Protein 8DEZ (pdb70)

Structure (mmCIF, N/CA/C/O backbone):
data_8DEZ
#
_entry.id   8DEZ
#
_cell.length_a   51.176
_cell.length_b   51.176
_cell.length_c   128.236
_cell.angle_alpha   90.000
_cell.angle_beta   90.000
_cell.angle_gamma   90.000
#
_symmetry.space_group_name_H-M   'P 41 21 2'
#
loop_
_entity.id
_entity.type
_entity.pdbx_description
1 polymer 'Abp2D Receptor Binding Domain'
2 non-polymer 'CITRATE ANION'
3 non-polymer 'SULFATE ION'
4 water water
#
loop_
_atom_site.group_PDB
_atom_site.id
_atom_site.type_symbol
_atom_site.label_atom_id
_atom_site.label_alt_id
_atom_site.label_comp_id
_atom_site.label_asym_id
_atom_site.label_entity_id
_atom_site.label_seq_id
_atom_site.pdbx_PDB_ins_code
_atom_site.Cartn_x
_atom_site.Cartn_y
_atom_site.Cartn_z
_atom_site.occupancy
_atom_site.B_iso_or_equiv
_atom_site.auth_seq_id
_atom_site.auth_comp_id
_atom_site.auth_asym_id
_atom_site.auth_atom_id
_atom_site.pdbx_PDB_model_num
ATOM 1 N N . TYR A 1 1 ? -13.316 13.723 -13.713 1.00 15.61 1 TYR A N 1
ATOM 2 C CA . TYR A 1 1 ? -12.531 13.941 -12.466 1.00 18.44 1 TYR A CA 1
ATOM 3 C C . TYR A 1 1 ? -13.177 15.064 -11.676 1.00 13.65 1 TYR A C 1
ATOM 4 O O . TYR A 1 1 ? -13.943 15.869 -12.220 1.00 12.22 1 TYR A O 1
ATOM 24 N N . CYS A 1 2 ? -12.899 15.096 -10.378 1.00 14.88 2 CYS A N 1
ATOM 25 C CA . CYS A 1 2 ? -13.567 16.015 -9.471 1.00 15.52 2 CYS A CA 1
ATOM 26 C C . CYS A 1 2 ? -12.561 16.992 -8.900 1.00 13.59 2 CYS A C 1
ATOM 27 O O . CYS A 1 2 ? -11.408 16.631 -8.666 1.00 16.15 2 CYS A O 1
ATOM 34 N N . THR A 1 3 ? -13.001 18.230 -8.708 1.00 11.32 3 THR A N 1
ATOM 35 C CA . THR A 1 3 ? -12.201 19.271 -8.095 1.00 12.02 3 THR A CA 1
ATOM 36 C C . THR A 1 3 ? -12.903 19.764 -6.836 1.00 12.04 3 THR A C 1
ATOM 37 O O . THR A 1 3 ? -14.139 19.747 -6.732 1.00 13.52 3 THR A O 1
ATOM 48 N N . LEU A 1 4 ? -12.092 20.206 -5.881 1.00 12.37 4 LEU A N 1
ATOM 49 C CA . LEU A 1 4 ? -12.557 20.608 -4.564 1.00 10.20 4 LEU A CA 1
ATOM 50 C C . LEU A 1 4 ? -12.431 22.115 -4.422 1.00 11.48 4 LEU A C 1
ATOM 51 O O . LEU A 1 4 ? -11.477 22.728 -4.923 1.00 12.68 4 LEU A O 1
ATOM 67 N N . SER A 1 5 ? -13.367 22.707 -3.688 1.00 12.02 5 SER A N 1
ATOM 68 C CA . SER A 1 5 ? -13.278 24.131 -3.381 1.00 11.83 5 SER A CA 1
ATOM 69 C C . SER A 1 5 ? -12.002 24.464 -2.615 1.00 11.88 5 SER A C 1
ATOM 70 O O . SER A 1 5 ? -11.419 23.628 -1.908 1.00 13.14 5 SER A O 1
ATOM 78 N N . SER A 1 6 ? -11.568 25.707 -2.762 1.00 13.88 6 SER A N 1
ATOM 79 C CA . SER A 1 6 ? -10.405 26.192 -2.036 1.00 15.04 6 SER A CA 1
ATOM 80 C C . SER A 1 6 ? -10.638 26.040 -0.540 1.00 14.76 6 SER A C 1
ATOM 81 O O . SER A 1 6 ? -11.650 26.504 -0.008 1.00 14.52 6 SER A O 1
ATOM 89 N N . GLY A 1 7 ? -9.693 25.393 0.140 1.00 13.67 7 GLY A N 1
ATOM 90 C CA . GLY A 1 7 ? -9.822 25.214 1.571 1.00 14.31 7 GLY A CA 1
ATOM 91 C C . GLY A 1 7 ? -10.823 24.168 1.981 1.00 12.48 7 GLY A C 1
ATOM 92 O O . GLY A 1 7 ? -11.259 24.150 3.134 1.00 12.60 7 GLY A O 1
ATOM 96 N N . PHE A 1 8 ? -11.200 23.285 1.058 1.00 11.16 8 PHE A N 1
ATOM 97 C CA . PHE A 1 8 ? -12.133 22.197 1.328 1.00 11.65 8 PHE A CA 1
ATOM 98 C C . PHE A 1 8 ? -11.763 21.495 2.620 1.00 11.40 8 PHE A C 1
ATOM 99 O O . PHE A 1 8 ? -10.596 21.160 2.853 1.00 11.71 8 PHE A O 1
ATOM 116 N N . THR A 1 9 ? -12.770 21.276 3.460 1.00 10.01 9 THR A N 1
ATOM 117 C CA . THR A 1 9 ? -12.553 20.827 4.831 1.00 10.05 9 THR A CA 1
ATOM 118 C C . THR A 1 9 ? -13.527 19.717 5.153 1.00 9.37 9 THR A C 1
ATOM 119 O O . THR A 1 9 ? -14.741 19.914 5.116 1.00 10.57 9 THR A O 1
ATOM 130 N N . THR A 1 10 ? -12.989 18.562 5.535 1.00 10.20 10 THR A N 1
ATOM 131 C CA . THR A 1 10 ? -13.817 17.461 5.996 1.00 10.84 10 THR A CA 1
ATOM 132 C C . THR A 1 10 ? -14.550 17.841 7.268 1.00 10.31 10 THR A C 1
ATOM 133 O O . THR A 1 10 ? -13.983 18.483 8.146 1.00 10.88 10 THR A O 1
ATOM 144 N N . VAL A 1 11 ? -15.808 17.431 7.353 1.00 10.97 11 VAL A N 1
ATOM 145 C CA . VAL A 1 11 ? -16.559 17.477 8.601 1.00 8.77 11 VAL A CA 1
ATOM 146 C C . VAL A 1 11 ? -16.407 16.119 9.265 1.00 8.75 11 VAL A C 1
ATOM 147 O O . VAL A 1 11 ? -16.619 15.087 8.636 1.00 10.13 11 VAL A O 1
ATOM 160 N N . ASP A 1 12 ? -16.018 16.122 10.528 1.00 9.34 12 ASP A N 1
ATOM 161 C CA . ASP A 1 12 ? -15.859 14.882 11.285 1.00 9.82 12 ASP A CA 1
ATOM 162 C C . ASP A 1 12 ? -16.941 14.788 12.348 1.00 10.82 12 ASP A C 1
ATOM 163 O O . ASP A 1 12 ? -17.173 15.755 13.095 1.00 11.84 12 ASP A O 1
ATOM 172 N N . ILE A 1 13 ? -17.593 13.634 12.404 1.00 10.91 13 ILE A N 1
ATOM 173 C CA . ILE A 1 13 ? -18.646 13.356 13.379 1.00 9.98 13 ILE A CA 1
ATOM 174 C C . ILE A 1 13 ? -18.041 12.547 14.516 1.00 10.55 13 ILE A C 1
ATOM 175 O O . ILE A 1 13 ? -17.456 11.486 14.276 1.00 11.22 13 ILE A O 1
ATOM 191 N N . SER A 1 14 ? -18.192 13.024 15.744 1.00 11.47 14 SER A N 1
ATOM 192 C CA A SER A 1 14 ? -17.745 12.299 16.923 0.29 11.83 14 SER A CA 1
ATOM 193 C CA B SER A 1 14 ? -17.743 12.297 16.923 0.71 11.65 14 SER A CA 1
ATOM 194 C C . SER A 1 14 ? -18.850 11.333 17.336 1.00 12.25 14 SER A C 1
ATOM 195 O O . SER A 1 14 ? -19.900 11.751 17.837 1.00 13.50 14 SER A O 1
ATOM 210 N N . MET A 1 15 ? -18.613 10.054 17.138 1.00 9.99 15 MET A N 1
ATOM 211 C CA . MET A 1 15 ? -19.594 9.027 17.441 1.00 9.90 15 MET A CA 1
ATOM 212 C C . MET A 1 15 ? -19.537 8.732 18.936 1.00 10.99 15 MET A C 1
ATOM 213 O O . MET A 1 15 ? -18.509 8.266 19.439 1.00 13.26 15 MET A O 1
ATOM 227 N N . ALA A 1 16 ? -20.617 9.039 19.651 1.00 12.11 16 ALA A N 1
ATOM 228 C CA . ALA A 1 16 ? -20.633 8.915 21.102 1.00 13.21 16 ALA A CA 1
ATOM 229 C C . ALA A 1 16 ? -22.065 8.697 21.556 1.00 13.45 16 ALA A C 1
ATOM 230 O O . ALA A 1 16 ? -22.979 9.381 21.091 1.00 14.74 16 ALA A O 1
ATOM 237 N N . VAL A 1 17 ? -22.258 7.766 22.489 1.00 14.27 17 VAL A N 1
ATOM 238 C CA . VAL A 1 17 ? -23.574 7.496 23.052 1.00 12.32 17 VAL A CA 1
ATOM 239 C C . VAL A 1 17 ? -23.401 7.134 24.516 1.00 12.68 17 VAL A C 1
ATOM 240 O O . VAL A 1 17 ? -22.362 6.602 24.923 1.00 15.41 17 VAL A O 1
ATOM 253 N N . GLY A 1 18 ? -24.420 7.436 25.302 1.00 14.79 18 GLY A N 1
ATOM 254 C CA . GLY A 1 18 ? -24.450 6.943 26.664 1.00 14.11 18 GLY A CA 1
ATOM 255 C C . GLY A 1 18 ? -24.430 5.427 26.690 1.00 14.32 18 GLY A C 1
ATOM 256 O O . GLY A 1 18 ? -24.767 4.742 25.722 1.00 11.95 18 GLY A O 1
ATOM 260 N N . ARG A 1 19 ? -24.025 4.894 27.834 1.00 13.89 19 ARG A N 1
ATOM 261 C CA . ARG A 1 19 ? -23.832 3.466 27.965 1.00 10.05 19 ARG A CA 1
ATOM 262 C C . ARG A 1 19 ? -25.085 2.703 27.557 1.00 12.27 19 ARG A C 1
ATOM 263 O O . ARG A 1 19 ? -26.183 2.968 28.055 1.00 11.52 19 ARG A O 1
ATOM 284 N N . VAL A 1 20 ? -24.901 1.738 26.670 1.00 10.21 20 VAL A N 1
ATOM 285 C CA . VAL A 1 20 ? -25.998 1.007 26.067 1.00 10.22 20 VAL A CA 1
ATOM 286 C C . VAL A 1 20 ? -26.158 -0.286 26.830 1.00 11.17 20 VAL A C 1
ATOM 287 O O . VAL A 1 20 ? -25.279 -1.151 26.776 1.00 13.83 20 VAL A O 1
ATOM 300 N N . VAL A 1 21 ? -27.286 -0.450 27.503 1.00 11.74 21 VAL A N 1
ATOM 301 C CA . VAL A 1 21 ? -27.610 -1.706 28.168 1.00 10.30 21 VAL A CA 1
ATOM 302 C C . VAL A 1 21 ? -28.258 -2.642 27.158 1.00 10.23 21 VAL A C 1
ATOM 303 O O . VAL A 1 21 ? -29.125 -2.240 26.392 1.00 11.91 21 VAL A O 1
ATOM 316 N N . VAL A 1 22 ? -27.805 -3.890 27.164 1.00 10.44 22 VAL A N 1
ATOM 317 C CA . VAL A 1 22 ? -28.359 -4.948 26.331 1.00 12.16 22 VAL A CA 1
ATOM 318 C C . VAL A 1 22 ? -28.676 -6.129 27.236 1.00 10.06 22 VAL A C 1
ATOM 319 O O . VAL A 1 22 ? -27.856 -6.508 28.082 1.00 10.60 22 VAL A O 1
ATOM 332 N N . ARG A 1 23 ? -29.855 -6.696 27.067 1.00 11.36 23 ARG A N 1
ATOM 333 C CA . ARG A 1 23 ? -30.375 -7.678 28.001 1.00 11.60 23 ARG A CA 1
ATOM 334 C C . ARG A 1 23 ? -30.658 -8.991 27.294 1.00 10.80 23 ARG A C 1
ATOM 335 O O . ARG A 1 23 ? -30.897 -9.009 26.079 1.00 11.15 23 ARG A O 1
ATOM 356 N N . PRO A 1 24 ? -30.670 -10.106 28.031 1.00 11.26 24 PRO A N 1
ATOM 357 C CA . PRO A 1 24 ? -31.062 -11.381 27.405 1.00 13.06 24 PRO A CA 1
ATOM 358 C C . PRO A 1 24 ? -32.426 -11.322 26.763 1.00 11.83 24 PRO A C 1
ATOM 359 O O . PRO A 1 24 ? -32.667 -12.000 25.756 1.00 15.86 24 PRO A O 1
ATOM 370 N N . SER A 1 25 ? -33.334 -10.523 27.310 1.00 13.10 25 SER A N 1
ATOM 371 C CA . SER A 1 25 ? -34.680 -10.404 26.773 1.00 14.56 25 SER A CA 1
ATOM 372 C C . SER A 1 25 ? -34.741 -9.608 25.472 1.00 11.93 25 SER A C 1
ATOM 373 O O . SER A 1 25 ? -35.760 -9.677 24.778 1.00 14.19 25 SER A O 1
ATOM 381 N N . ASP A 1 26 ? -33.703 -8.858 25.123 1.00 11.59 26 ASP A N 1
ATOM 382 C CA . ASP A 1 26 ? -33.695 -8.166 23.840 1.00 10.92 26 ASP A CA 1
ATOM 383 C C . ASP A 1 26 ? -33.530 -9.185 22.721 1.00 11.80 26 ASP A C 1
ATOM 384 O O . ASP A 1 26 ? -32.657 -10.054 22.808 1.00 11.74 26 ASP A O 1
ATOM 393 N N . PRO A 1 27 ? -34.324 -9.103 21.664 1.00 11.78 27 PRO A N 1
ATOM 394 C CA . PRO A 1 27 ? -34.158 -10.050 20.562 1.00 14.05 27 PRO A CA 1
ATOM 395 C C . PRO A 1 27 ? -32.901 -9.757 19.775 1.00 11.24 27 PRO A C 1
ATOM 396 O O . PRO A 1 27 ? -32.440 -8.618 19.689 1.00 10.85 27 PRO A O 1
ATOM 407 N N . VAL A 1 28 ? -32.357 -10.804 19.166 1.00 11.81 28 VAL A N 1
ATOM 408 C CA . VAL A 1 28 ? -31.407 -10.595 18.086 1.00 12.07 28 VAL A CA 1
ATOM 409 C C . VAL A 1 28 ? -32.055 -9.686 17.052 1.00 11.38 28 VAL A C 1
ATOM 410 O O . VAL A 1 28 ? -33.224 -9.863 16.701 1.00 14.52 28 VAL A O 1
ATOM 423 N N . GLY A 1 29 ? -31.309 -8.683 16.610 1.00 11.35 29 GLY A N 1
ATOM 424 C CA . GLY A 1 29 ? -31.811 -7.651 15.732 1.00 10.82 29 GLY A CA 1
ATOM 425 C C . GLY A 1 29 ? -32.264 -6.396 16.438 1.00 10.33 29 GLY A C 1
ATOM 426 O O . GLY A 1 29 ? -32.563 -5.403 15.769 1.00 12.69 29 GLY A O 1
ATOM 430 N N . LYS A 1 30 ? -32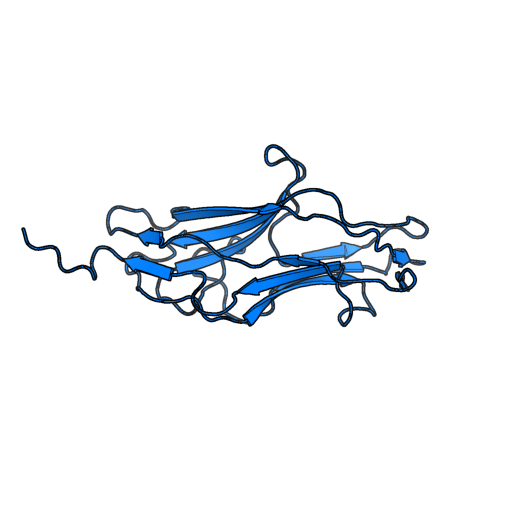.311 -6.409 17.768 1.00 10.76 30 LYS A N 1
ATOM 431 C CA . LYS A 1 30 ? -32.749 -5.233 18.503 1.00 12.55 30 LYS A CA 1
ATOM 432 C C . LYS A 1 30 ? -31.897 -4.028 18.146 1.00 9.43 30 LYS A C 1
ATOM 433 O O . LYS A 1 30 ? -30.664 -4.085 18.206 1.00 10.04 30 LYS A O 1
ATOM 452 N N . ILE A 1 31 ? -32.564 -2.923 17.817 1.00 9.47 31 ILE A N 1
ATOM 453 C CA . ILE A 1 31 ? -31.896 -1.636 17.686 1.00 9.53 31 ILE A CA 1
ATOM 454 C C . ILE A 1 31 ? -31.712 -1.115 19.099 1.00 10.42 31 ILE A C 1
ATOM 455 O O . ILE A 1 31 ? -32.606 -0.477 19.676 1.00 11.81 31 ILE A O 1
ATOM 471 N N . LEU A 1 32 ? -30.561 -1.430 19.668 1.00 9.03 32 LEU A N 1
ATOM 472 C CA . LEU A 1 32 ? -30.306 -1.041 21.046 1.00 8.38 32 LEU A CA 1
ATOM 473 C C . LEU A 1 32 ? -30.227 0.469 21.177 1.00 9.31 32 LEU A C 1
ATOM 474 O O . LEU A 1 32 ? -30.739 1.049 22.146 1.00 9.55 32 LEU A O 1
ATOM 490 N N . ARG A 1 33 ? -29.584 1.113 20.212 1.00 9.52 33 ARG A N 1
ATOM 491 C CA . ARG A 1 33 ? -29.515 2.559 20.149 1.00 10.51 33 ARG A CA 1
ATOM 492 C C . ARG A 1 33 ? -29.387 2.967 18.695 1.00 9.93 33 ARG A C 1
ATOM 493 O O . ARG A 1 33 ? -28.517 2.452 17.977 1.00 10.17 33 ARG A O 1
ATOM 514 N N . LYS A 1 34 ? -30.293 3.836 18.263 1.00 9.11 34 LYS A N 1
ATOM 515 C CA . LYS A 1 34 ? -30.090 4.651 17.070 1.00 9.05 34 LYS A CA 1
ATOM 516 C C . LYS A 1 34 ? -29.726 6.038 17.580 1.00 9.33 34 LYS A C 1
ATOM 517 O O . LYS A 1 34 ? -30.486 6.626 18.365 1.00 11.88 34 LYS A O 1
ATOM 536 N N . ALA A 1 35 ? -28.551 6.514 17.216 1.00 8.98 35 ALA A N 1
ATOM 537 C CA . ALA A 1 35 ? -28.061 7.810 17.659 1.00 9.11 35 ALA A CA 1
ATOM 538 C C . ALA A 1 35 ? -27.846 8.678 16.428 1.00 9.94 35 ALA A C 1
ATOM 539 O O . ALA A 1 35 ? -27.262 8.228 15.449 1.00 10.39 35 ALA A O 1
ATOM 546 N N . THR A 1 36 ? -28.312 9.909 16.493 1.00 10.36 36 THR A N 1
ATOM 547 C CA . THR A 1 36 ? -28.119 10.854 15.409 1.00 12.10 36 THR A CA 1
ATOM 548 C C . THR A 1 36 ? -27.166 11.963 15.833 1.00 11.43 36 THR A C 1
ATOM 549 O O . THR A 1 36 ? -27.116 12.380 16.996 1.00 13.68 36 THR A O 1
ATOM 560 N N . PHE A 1 37 ? -26.405 12.460 14.855 1.00 11.81 37 PHE A N 1
ATOM 561 C CA . PHE A 1 37 ? -25.405 13.491 15.104 1.00 10.18 37 PHE A CA 1
ATOM 562 C C . PHE A 1 37 ? -25.558 14.536 14.013 1.00 12.20 37 PHE A C 1
ATOM 563 O O . PHE A 1 37 ? -25.445 14.187 12.818 1.00 11.25 37 PHE A O 1
ATOM 580 N N . PRO A 1 38 ? -25.794 15.797 14.344 1.00 11.01 38 PRO A N 1
ATOM 581 C CA . PRO A 1 38 ? -25.976 16.802 13.289 1.00 11.56 38 PRO A CA 1
ATOM 582 C C . PRO A 1 38 ? -24.757 16.877 12.389 1.00 13.07 38 PRO A C 1
ATOM 583 O O . P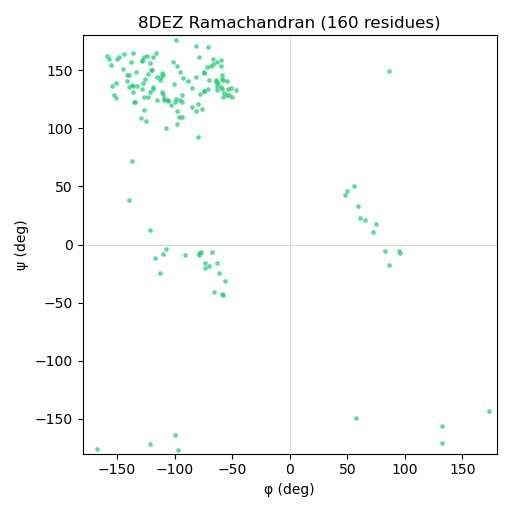RO A 1 38 ? -23.612 16.901 12.856 1.00 13.73 38 PRO A O 1
ATOM 594 N N . ILE A 1 39 ? -25.023 16.897 11.084 1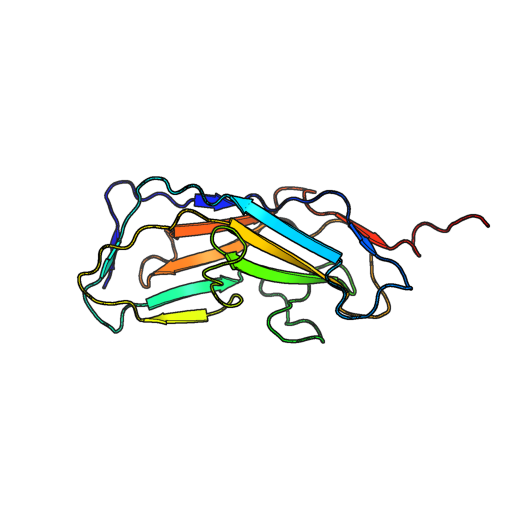.00 12.99 39 ILE A N 1
ATOM 595 C CA . ILE A 1 39 ? -24.037 17.207 10.056 1.00 12.75 39 ILE A CA 1
ATOM 596 C C . ILE A 1 39 ? -24.211 18.682 9.756 1.00 15.35 39 ILE A C 1
ATOM 597 O O . ILE A 1 39 ? -25.228 19.092 9.178 1.00 16.50 39 ILE A O 1
ATOM 613 N N . ASN A 1 40 ? -23.235 19.480 10.155 1.00 15.28 40 ASN A N 1
ATOM 614 C CA . ASN A 1 40 ? -23.272 20.925 9.974 1.00 16.17 40 ASN A CA 1
ATOM 615 C C . ASN A 1 40 ? -22.283 21.268 8.872 1.00 14.22 40 ASN A C 1
ATOM 616 O O . ASN A 1 40 ? -21.073 21.334 9.121 1.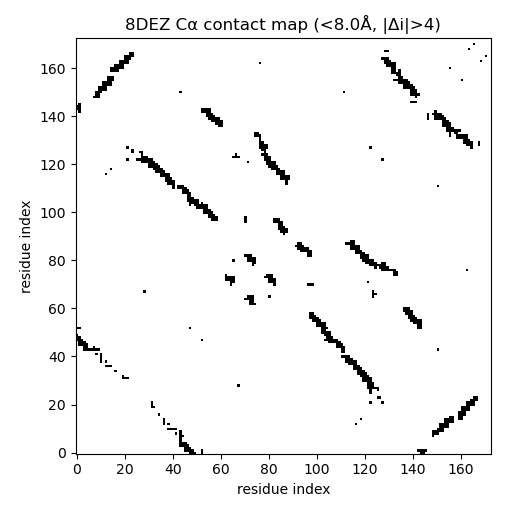00 16.69 40 ASN A O 1
ATOM 627 N N . PRO A 1 41 ? -22.745 21.488 7.649 1.00 15.25 41 PRO A N 1
ATOM 628 C CA . PRO A 1 41 ? -21.815 21.760 6.546 1.00 16.44 41 PRO A CA 1
ATOM 629 C C . PRO A 1 41 ? -21.045 23.043 6.778 1.00 13.58 41 PRO A C 1
ATOM 630 O O . PRO A 1 41 ? -21.502 23.960 7.453 1.00 18.27 41 PRO A O 1
ATOM 641 N N . ASN A 1 42 ? -19.889 23.139 6.122 1.00 14.71 42 ASN A N 1
ATOM 642 C CA . ASN A 1 42 ? -18.995 24.264 6.335 1.00 13.45 42 ASN A CA 1
ATOM 643 C C . ASN A 1 42 ? -18.718 25.035 5.058 1.00 13.17 42 ASN A C 1
ATOM 644 O O . ASN A 1 42 ? -17.811 25.873 5.034 1.00 14.40 42 ASN A O 1
ATOM 655 N N . GLY A 1 43 ? -19.478 24.780 3.990 1.00 13.62 43 GLY A N 1
ATOM 656 C CA . GLY A 1 43 ? -19.296 25.474 2.737 1.00 13.65 43 GLY A CA 1
ATOM 657 C C . GLY A 1 43 ? -18.416 24.776 1.733 1.00 13.02 43 GLY A C 1
ATOM 658 O O . GLY A 1 43 ? -18.300 25.260 0.600 1.00 13.67 43 GLY A O 1
ATOM 662 N N . SER A 1 44 ? -17.794 23.668 2.097 1.00 10.67 44 SER A N 1
ATOM 663 C CA . SER A 1 44 ? -16.967 22.931 1.159 1.00 10.45 44 SER A CA 1
ATOM 664 C C . SER A 1 44 ? -17.820 22.408 0.002 1.00 12.33 44 SER A C 1
ATOM 665 O O . SER A 1 44 ? -18.911 21.869 0.217 1.00 11.59 44 SER A O 1
ATOM 673 N N . THR A 1 45 ? -17.304 22.536 -1.217 1.00 10.52 45 THR A N 1
ATOM 674 C CA . THR A 1 45 ? -18.025 22.033 -2.379 1.00 11.78 45 THR A CA 1
ATOM 675 C C . THR A 1 45 ? -17.073 21.302 -3.306 1.00 11.73 45 THR A C 1
ATOM 676 O O . THR A 1 45 ? -15.854 21.434 -3.227 1.00 10.85 45 THR A O 1
ATOM 687 N N . LEU A 1 46 ? -17.658 20.536 -4.223 1.00 10.37 46 LEU A N 1
ATOM 688 C CA . LEU A 1 46 ? -16.868 19.878 -5.248 1.00 9.43 46 LEU A CA 1
ATOM 689 C C . LEU A 1 46 ? -17.714 19.777 -6.503 1.00 10.26 46 LEU A C 1
ATOM 690 O O . LEU A 1 46 ? -18.941 19.897 -6.465 1.00 9.92 46 LEU A O 1
ATOM 706 N N . ARG A 1 47 ? -17.034 19.558 -7.613 1.00 11.50 47 ARG A N 1
ATOM 707 C CA . ARG A 1 47 ? -17.677 19.510 -8.920 1.00 10.59 47 ARG A CA 1
ATOM 708 C C . ARG A 1 47 ? -16.858 18.579 -9.798 1.00 10.31 47 ARG A C 1
ATOM 709 O O . ARG A 1 47 ? -15.623 18.604 -9.754 1.00 11.72 47 ARG A O 1
ATOM 730 N N . CYS A 1 48 ? -17.545 17.755 -10.572 1.00 10.70 48 CYS A N 1
ATOM 731 C CA . CYS A 1 48 ? -16.911 16.701 -11.356 1.00 9.42 48 CYS A CA 1
ATOM 732 C C . CYS A 1 48 ? -17.267 16.858 -12.822 1.00 11.61 48 CYS A C 1
ATOM 733 O O . CYS A 1 48 ? -18.211 17.562 -13.194 1.00 13.03 48 CYS A O 1
ATOM 740 N N . THR A 1 49 ? -16.476 16.203 -13.671 1.00 11.51 49 THR A N 1
ATOM 741 C CA . THR A 1 49 ? -16.596 16.375 -15.107 1.00 11.10 49 THR A CA 1
ATOM 742 C C . THR A 1 49 ? -17.152 15.162 -15.840 1.00 12.73 49 THR A C 1
ATOM 743 O O . THR A 1 49 ? -17.418 15.274 -17.038 1.00 12.66 49 THR A O 1
ATOM 754 N N . SER A 1 50 ? -17.327 14.017 -15.162 1.00 11.59 50 SER A N 1
ATOM 755 C CA . SER A 1 50 ? -17.740 12.799 -15.857 1.00 10.26 50 SER A CA 1
ATOM 756 C C . SER A 1 50 ? -18.749 12.039 -15.020 1.00 12.20 50 SER A C 1
ATOM 757 O O . SER A 1 50 ? -18.653 12.009 -13.792 1.00 11.32 50 SER A O 1
ATOM 765 N N . TYR A 1 51 ? -19.698 11.383 -15.701 1.00 10.97 51 TYR A N 1
ATOM 766 C CA . TYR A 1 51 ? -20.575 10.437 -15.027 1.00 11.61 51 TYR A CA 1
ATOM 767 C C . TYR A 1 51 ? -19.805 9.251 -14.454 1.00 13.05 51 TYR A C 1
ATOM 768 O O . TYR A 1 51 ? -20.358 8.510 -13.641 1.00 12.16 51 TYR A O 1
ATOM 786 N N . SER A 1 52 ? -18.562 9.035 -14.878 1.00 11.72 52 SER A N 1
ATOM 787 C CA . SER A 1 52 ? -17.742 7.997 -14.276 1.00 10.10 52 SER A CA 1
ATOM 788 C C . SER A 1 52 ? -17.149 8.422 -12.942 1.00 11.01 52 SER A C 1
ATOM 789 O O . SER A 1 52 ? -16.572 7.585 -12.253 1.00 10.79 52 SER A O 1
ATOM 797 N N . ASP A 1 53 ? -17.265 9.694 -12.563 1.00 9.82 53 ASP A N 1
ATOM 798 C CA . ASP A 1 53 ? -16.880 10.118 -11.229 1.00 9.51 53 ASP A CA 1
ATOM 799 C C . ASP A 1 53 ? -17.923 9.657 -10.234 1.00 10.91 53 ASP A C 1
ATOM 800 O O . ASP A 1 53 ? -19.111 9.583 -10.542 1.00 10.76 53 ASP A O 1
ATOM 809 N N . THR A 1 54 ? -17.471 9.352 -9.024 1.00 9.59 54 THR A N 1
ATOM 810 C CA . THR A 1 54 ? -18.306 8.681 -8.049 1.00 9.45 54 THR A CA 1
ATOM 811 C C . THR A 1 54 ? -18.123 9.296 -6.677 1.00 9.03 54 THR A C 1
ATOM 812 O O . THR A 1 54 ? -17.086 9.883 -6.358 1.00 9.75 54 THR A O 1
ATOM 823 N N . ILE A 1 55 ? -19.129 9.101 -5.853 1.00 9.96 55 ILE A N 1
ATOM 824 C CA . ILE A 1 55 ? -19.017 9.330 -4.425 1.00 8.67 55 ILE A CA 1
ATOM 825 C C . ILE A 1 55 ? -19.125 7.977 -3.739 1.00 8.32 55 ILE A C 1
ATOM 826 O O . ILE A 1 55 ? -19.874 7.101 -4.192 1.00 9.02 55 ILE A O 1
ATOM 842 N N . THR A 1 56 ? -18.337 7.793 -2.692 1.00 9.36 56 THR A N 1
ATOM 843 C CA . THR A 1 56 ? -18.301 6.539 -1.952 1.00 7.56 56 THR A CA 1
ATOM 844 C C . THR A 1 56 ? -18.539 6.814 -0.488 1.00 7.63 56 THR A C 1
ATOM 845 O O . THR A 1 56 ? -17.888 7.683 0.100 1.00 9.16 56 THR A O 1
ATOM 856 N N . ALA A 1 57 ? -19.511 6.111 0.071 1.00 8.99 57 ALA A N 1
ATOM 857 C CA . ALA A 1 57 ? -19.721 6.036 1.513 1.00 8.10 57 ALA A CA 1
ATOM 858 C C . ALA A 1 57 ? -19.063 4.742 1.960 1.00 8.41 57 ALA A C 1
ATOM 859 O O . ALA A 1 57 ? -19.583 3.659 1.715 1.00 10.46 57 ALA A O 1
ATOM 866 N N . ALA A 1 58 ? -17.888 4.853 2.571 1.00 8.97 58 ALA A N 1
ATOM 867 C CA . ALA A 1 58 ? -17.054 3.712 2.888 1.00 8.74 58 ALA A CA 1
ATOM 868 C C . ALA A 1 58 ? -16.983 3.507 4.388 1.00 9.14 58 ALA A C 1
ATOM 869 O O . ALA A 1 58 ? -16.949 4.475 5.149 1.00 9.38 58 ALA A O 1
ATOM 876 N N . LEU A 1 59 ? -16.930 2.241 4.774 1.00 9.41 59 LEU A N 1
ATOM 877 C CA . LEU A 1 59 ? -16.589 1.830 6.134 1.00 8.60 59 LEU A CA 1
ATOM 878 C C . LEU A 1 59 ? -15.091 1.570 6.189 1.00 9.92 59 LEU A C 1
ATOM 879 O O . LEU A 1 59 ? -14.496 1.069 5.229 1.00 12.56 59 LEU A O 1
ATOM 895 N N . THR A 1 60 ? -14.470 1.921 7.314 1.00 8.97 60 THR A N 1
ATOM 896 C CA . THR A 1 60 ? -13.023 1.876 7.435 1.00 10.83 60 THR A CA 1
ATOM 897 C C . THR A 1 60 ? -12.494 0.898 8.477 1.00 11.11 60 THR A C 1
ATOM 898 O O . THR A 1 60 ? -11.285 0.634 8.485 1.00 13.97 60 THR A O 1
ATOM 909 N N . GLN A 1 61 ? -13.347 0.340 9.339 1.00 10.31 61 GLN A N 1
ATOM 910 C CA . GLN A 1 61 ? -12.866 -0.547 10.391 1.00 11.94 61 GLN A CA 1
ATOM 911 C C . GLN A 1 61 ? -12.413 -1.902 9.872 1.00 11.56 61 GLN A C 1
ATOM 912 O O . GLN A 1 61 ? -11.649 -2.584 10.557 1.00 13.61 61 GLN A O 1
ATOM 926 N N A ASN A 1 62 ? -12.866 -2.305 8.689 0.44 14.26 62 ASN A N 1
ATOM 927 N N B ASN A 1 62 ? -12.853 -2.303 8.680 0.56 13.88 62 ASN A N 1
ATOM 928 C CA A ASN A 1 62 ? -12.472 -3.588 8.111 0.44 18.11 62 ASN A CA 1
ATOM 929 C CA B ASN A 1 62 ? -12.497 -3.607 8.111 0.56 18.23 62 ASN A CA 1
ATOM 930 C C A ASN A 1 62 ? -12.879 -4.758 9.001 0.44 17.44 62 ASN A C 1
ATOM 931 C C B ASN A 1 62 ? -12.881 -4.754 9.042 0.56 17.48 62 ASN A C 1
ATOM 932 O O A ASN A 1 62 ? -12.227 -5.803 9.004 0.44 18.22 62 ASN A O 1
ATOM 933 O O B ASN A 1 62 ? -12.191 -5.774 9.109 0.56 19.04 62 ASN A O 1
ATOM 954 N N . TYR A 1 63 ? -13.999 -4.594 9.784 1.00 14.59 63 TYR A N 1
ATOM 955 C CA . TYR A 1 63 ? -14.511 -5.709 10.567 1.00 11.65 63 TYR A CA 1
ATOM 956 C C . TYR A 1 63 ? -15.504 -6.492 9.712 1.00 11.39 63 TYR A C 1
ATOM 957 O O . TYR A 1 63 ? -16.170 -5.912 8.851 1.00 13.51 63 TYR A O 1
ATOM 975 N N . PRO A 1 64 ? -15.642 -7.790 9.930 1.00 10.73 64 PRO A N 1
ATOM 976 C CA . PRO A 1 64 ? -16.544 -8.578 9.080 1.00 14.52 64 PRO A CA 1
ATOM 977 C C . PRO A 1 64 ? -17.994 -8.196 9.312 1.00 13.53 64 PRO A C 1
ATOM 978 O O . PRO A 1 64 ? -18.383 -7.737 10.386 1.00 12.31 64 PRO A O 1
ATOM 989 N N . LEU A 1 65 ? -18.808 -8.407 8.286 1.00 11.84 65 LEU A N 1
ATOM 990 C CA . LEU A 1 65 ? -20.243 -8.290 8.425 1.00 11.44 65 LEU A CA 1
ATOM 991 C C . LEU A 1 65 ? -20.719 -9.179 9.568 1.00 10.84 65 LEU A C 1
ATOM 992 O O . LEU A 1 65 ? -20.235 -10.296 9.755 1.00 14.16 65 LEU A O 1
ATOM 1008 N N . SER A 1 66 ? -21.674 -8.669 10.334 1.00 10.21 66 SER A N 1
ATOM 1009 C CA . SER A 1 66 ? -22.246 -9.441 11.417 1.00 9.63 66 SER A CA 1
ATOM 1010 C C . SER A 1 66 ? -23.105 -10.562 10.853 1.00 13.06 66 SER A C 1
ATOM 1011 O O . SER A 1 66 ? -23.410 -10.582 9.666 1.00 13.25 66 SER A O 1
ATOM 1019 N N . PRO A 1 67 ? -23.546 -11.501 11.694 1.00 14.88 67 PRO A N 1
ATOM 1020 C CA . PRO A 1 67 ? -24.424 -12.565 11.197 1.00 17.36 67 PRO A CA 1
ATOM 1021 C C . PRO A 1 67 ? -25.792 -12.081 10.771 1.00 16.22 67 PRO A C 1
ATOM 1022 O O . PRO A 1 67 ? -26.570 -12.889 10.246 1.00 17.24 67 PRO A O 1
ATOM 1033 N N . LEU A 1 68 ? -26.120 -10.810 10.991 1.00 12.92 68 LEU A N 1
ATOM 1034 C CA . LEU A 1 68 ? -27.415 -10.284 10.585 1.00 10.03 68 LEU A CA 1
ATOM 1035 C C . LEU A 1 68 ? -27.408 -9.684 9.189 1.00 13.71 68 LEU A C 1
ATOM 1036 O O . LEU A 1 68 ? -28.479 -9.364 8.673 1.00 13.12 68 LEU A O 1
ATOM 1052 N N . GLY A 1 69 ? -26.245 -9.530 8.577 1.00 12.86 69 GLY A N 1
ATOM 1053 C CA . GLY A 1 69 ? -26.227 -8.923 7.259 1.00 13.10 69 GLY A CA 1
ATOM 1054 C C . GLY A 1 69 ? -26.860 -7.545 7.295 1.00 11.75 69 GLY A C 1
ATOM 1055 O O . GLY A 1 69 ? -26.804 -6.830 8.299 1.00 12.01 69 GLY A O 1
ATOM 1059 N N . ASN A 1 70 ? -27.462 -7.166 6.170 1.00 11.95 70 ASN A N 1
ATOM 1060 C CA . ASN A 1 70 ? -28.129 -5.881 6.022 1.00 10.96 70 ASN A CA 1
ATOM 1061 C C . ASN A 1 70 ? -27.251 -4.743 6.526 1.00 10.60 70 ASN A C 1
ATOM 1062 O O . ASN A 1 70 ? -27.713 -3.824 7.196 1.00 9.68 70 ASN A O 1
ATOM 1073 N N . SER A 1 71 ? -25.965 -4.804 6.199 1.00 9.54 71 SER A N 1
ATOM 1074 C CA . SER A 1 71 ? -25.026 -3.728 6.469 1.00 8.26 71 SER A CA 1
ATOM 1075 C C . SER A 1 71 ? -24.809 -3.502 7.960 1.00 8.86 71 SER A C 1
ATOM 1076 O O . SER A 1 71 ? -24.352 -2.437 8.359 1.00 8.92 71 SER A O 1
ATOM 1084 N N . ILE A 1 72 ? -25.109 -4.498 8.778 1.00 9.10 72 ILE A N 1
ATOM 1085 C CA . ILE A 1 72 ? -24.761 -4.463 10.194 1.00 8.84 72 ILE A CA 1
ATOM 1086 C C . ILE A 1 72 ? -23.420 -5.166 10.341 1.00 8.08 72 ILE A C 1
ATOM 1087 O O . ILE A 1 72 ? -23.325 -6.379 10.169 1.00 9.90 72 ILE A O 1
ATOM 1103 N N . TYR A 1 73 ? -22.388 -4.401 10.646 1.00 8.09 73 TYR A N 1
ATOM 1104 C CA . TYR A 1 73 ? -21.040 -4.941 10.750 1.00 8.44 73 TYR A CA 1
ATOM 1105 C C . TYR A 1 73 ? -20.690 -5.288 12.194 1.00 8.30 73 TYR A C 1
ATOM 1106 O O . TYR A 1 73 ? -21.168 -4.661 13.143 1.00 9.03 73 TYR A O 1
ATOM 1124 N N . SER A 1 74 ? -19.870 -6.310 12.336 1.00 8.59 74 SER A N 1
ATOM 1125 C CA . SER A 1 74 ? -19.425 -6.673 13.666 1.00 9.39 74 SER A CA 1
ATOM 1126 C C . SER A 1 74 ? -18.548 -5.561 14.233 1.00 11.19 74 SER A C 1
ATOM 1127 O O . SER A 1 74 ? -18.030 -4.702 13.521 1.00 10.16 74 SER A O 1
ATOM 1135 N N . THR A 1 75 ? -18.428 -5.574 15.557 1.00 10.57 75 THR A N 1
ATOM 1136 C CA . THR A 1 75 ? -17.541 -4.681 16.286 1.00 10.52 75 THR A CA 1
ATOM 1137 C C . THR A 1 75 ? -16.570 -5.538 17.087 1.00 9.75 75 THR A C 1
ATOM 1138 O O . THR A 1 75 ? -16.558 -6.759 16.990 1.00 10.90 75 THR A O 1
ATOM 1149 N N . ASN A 1 76 ? -15.785 -4.880 17.949 1.00 9.39 76 ASN A N 1
ATOM 1150 C CA . ASN A 1 76 ? -14.937 -5.629 18.859 1.00 10.35 76 ASN A CA 1
ATOM 1151 C C . ASN A 1 76 ? -15.694 -6.215 20.049 1.00 9.82 76 ASN A C 1
ATOM 1152 O O . ASN A 1 76 ? -15.097 -6.962 20.826 1.00 12.29 76 ASN A O 1
ATOM 1163 N N . ILE A 1 77 ? -16.975 -5.905 20.223 1.00 8.85 77 ILE A N 1
ATOM 1164 C CA . ILE A 1 77 ? -17.760 -6.402 21.342 1.00 9.00 77 ILE A CA 1
ATOM 1165 C C . ILE A 1 77 ? -18.587 -7.592 20.856 1.00 10.28 77 ILE A C 1
ATOM 1166 O O . ILE A 1 77 ? -19.382 -7.425 19.912 1.00 10.76 77 ILE A O 1
ATOM 1182 N N . PRO A 1 78 ? -18.463 -8.766 21.448 1.00 10.40 78 PRO A N 1
ATOM 1183 C CA . PRO A 1 78 ? -19.270 -9.913 21.022 1.00 13.09 78 PRO A CA 1
ATOM 1184 C C . PRO A 1 78 ? -20.749 -9.578 20.959 1.00 10.84 78 PRO A C 1
ATOM 1185 O O . PRO A 1 78 ? -21.314 -8.979 21.872 1.00 11.01 78 PRO A O 1
ATOM 1196 N N . GLY A 1 79 ? -21.396 -9.994 19.873 1.00 11.46 79 GLY A N 1
ATOM 1197 C CA . GLY A 1 79 ? -22.838 -9.876 19.782 1.00 13.19 79 GLY A CA 1
ATOM 1198 C C . GLY A 1 79 ? -23.357 -8.480 19.584 1.00 8.71 79 GLY A C 1
ATOM 1199 O O . GLY A 1 79 ? -24.568 -8.250 19.716 1.00 10.11 79 GLY A O 1
ATOM 1203 N N . ILE A 1 80 ? -22.479 -7.520 19.289 1.00 9.71 80 ILE A N 1
ATOM 1204 C CA . ILE A 1 80 ? -22.874 -6.134 19.079 1.00 8.90 80 ILE A CA 1
ATOM 1205 C C . ILE A 1 80 ? -22.401 -5.716 17.697 1.00 9.79 80 ILE A C 1
ATOM 1206 O O . ILE A 1 80 ? -21.213 -5.879 17.362 1.00 10.63 80 ILE A O 1
ATOM 1222 N N . GLY A 1 81 ? -23.322 -5.204 16.913 1.00 8.14 81 GLY A N 1
ATOM 1223 C CA . GLY A 1 81 ? -23.051 -4.731 15.568 1.00 8.53 81 GLY A CA 1
ATOM 1224 C C . GLY A 1 81 ? -23.284 -3.261 15.459 1.00 8.02 81 GLY A C 1
ATOM 1225 O O . GLY A 1 81 ? -23.945 -2.626 16.297 1.00 8.31 81 GLY A O 1
ATOM 1229 N N . ILE A 1 82 ? -22.768 -2.687 14.379 1.00 6.99 82 ILE A N 1
ATOM 1230 C CA . ILE A 1 82 ? -22.870 -1.260 14.128 1.00 7.63 82 ILE A CA 1
ATOM 1231 C C . ILE A 1 82 ? -23.207 -1.046 12.659 1.00 7.44 82 ILE A C 1
ATOM 1232 O O . ILE A 1 82 ? -22.688 -1.736 11.770 1.00 7.63 82 ILE A O 1
ATOM 1248 N N . ARG A 1 83 ? -24.115 -0.119 12.421 1.00 6.93 83 ARG A N 1
ATOM 1249 C CA . ARG A 1 83 ? -24.589 0.193 11.085 1.00 8.28 83 ARG A CA 1
ATOM 1250 C C . ARG A 1 83 ? -24.644 1.700 10.952 1.00 8.32 83 ARG A C 1
ATOM 1251 O O . ARG A 1 83 ? -25.095 2.398 11.867 1.00 7.83 83 ARG A O 1
ATOM 1272 N N . LEU A 1 84 ? -24.165 2.208 9.808 1.00 7.49 84 LEU A N 1
ATOM 1273 C CA . LEU A 1 84 ? -23.976 3.641 9.629 1.00 9.14 84 LEU A CA 1
ATOM 1274 C C . LEU A 1 84 ? -24.690 4.117 8.384 1.00 7.47 84 LEU A C 1
ATOM 1275 O O . LEU A 1 84 ? -24.703 3.420 7.371 1.00 8.37 84 LEU A O 1
ATOM 1291 N N . TYR A 1 85 ? -25.267 5.311 8.474 1.00 7.66 85 TYR A N 1
ATOM 1292 C CA . TYR A 1 85 ? -25.934 5.941 7.341 1.00 9.20 85 TYR A CA 1
ATOM 1293 C C . TYR A 1 85 ? -26.212 7.392 7.677 1.00 8.34 85 TYR A C 1
ATOM 1294 O O . TYR A 1 85 ? -25.802 7.894 8.731 1.00 9.36 85 TYR A O 1
ATOM 1312 N N . ARG A 1 86 ? -26.892 8.085 6.765 1.00 9.10 86 ARG A N 1
ATOM 1313 C CA . ARG A 1 86 ? -27.268 9.475 6.967 1.00 8.63 86 ARG A CA 1
ATOM 1314 C C . ARG A 1 86 ? -28.756 9.664 6.706 1.00 8.92 86 ARG A C 1
ATOM 1315 O O . ARG A 1 86 ? -29.391 8.879 5.987 1.00 10.79 86 ARG A O 1
ATOM 1336 N N . GLU A 1 87 ? -29.291 10.738 7.296 1.00 9.81 87 GLU A N 1
ATOM 1337 C CA . GLU A 1 87 ? -30.657 11.169 7.127 1.00 10.39 87 GLU A CA 1
ATOM 1338 C C . GLU A 1 87 ? -30.696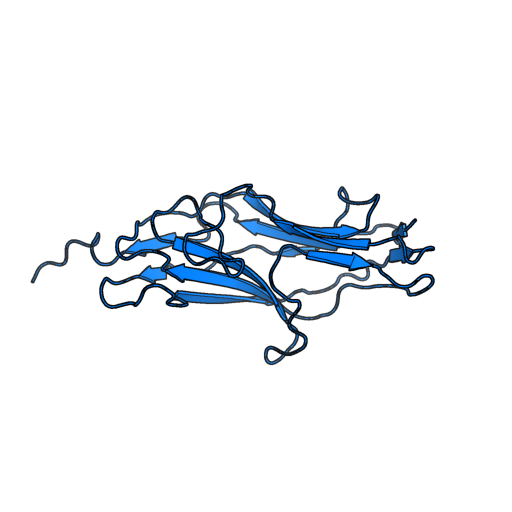 12.690 7.130 1.00 13.90 87 GLU A C 1
ATOM 1339 O O . GLU A 1 87 ? -29.749 13.348 7.571 1.00 15.46 87 GLU A O 1
ATOM 1351 N N . ALA A 1 88 ? -31.798 13.238 6.662 1.00 15.34 88 ALA A N 1
ATOM 1352 C CA . ALA A 1 88 ? -32.119 14.642 6.864 1.00 17.55 88 ALA A CA 1
ATOM 1353 C C . ALA A 1 88 ? -33.108 14.739 8.032 1.00 20.94 88 ALA A C 1
ATOM 1354 O O . ALA A 1 88 ? -33.266 13.788 8.814 1.00 18.65 88 ALA A O 1
ATOM 1361 N N . GLU A 1 89 ? -33.778 15.878 8.165 1.00 20.02 89 GLU A N 1
ATOM 1362 C CA . GLU A 1 89 ? -34.729 16.038 9.257 1.00 22.31 89 GLU A CA 1
ATOM 1363 C C . GLU A 1 89 ? -35.816 14.973 9.172 1.00 18.82 89 GLU A C 1
ATOM 1364 O O . GLU A 1 89 ? -36.211 14.547 8.091 1.00 19.49 89 GLU A O 1
ATOM 1376 N N . ASN A 1 90 ? -36.295 14.527 10.342 1.00 22.10 90 ASN A N 1
ATOM 1377 C CA . ASN A 1 90 ? -37.450 13.630 10.413 1.00 19.31 90 ASN A CA 1
ATOM 1378 C C . ASN A 1 90 ? -37.197 12.330 9.656 1.00 17.24 90 ASN A C 1
ATOM 1379 O O . ASN A 1 90 ? -38.118 11.754 9.066 1.00 18.27 90 ASN A O 1
ATOM 1390 N N . ALA A 1 91 ? -35.949 11.873 9.660 1.00 14.80 91 ALA A N 1
ATOM 1391 C CA . ALA A 1 91 ? -35.566 10.612 9.035 1.00 13.12 91 ALA A CA 1
ATOM 1392 C C . ALA A 1 91 ? -35.842 10.577 7.535 1.00 17.55 91 ALA A C 1
ATOM 1393 O O . ALA A 1 91 ? -35.945 9.492 6.951 1.00 18.41 91 ALA A O 1
ATOM 1400 N N . THR A 1 92 ? -35.935 11.739 6.890 1.00 12.21 92 THR A N 1
ATOM 1401 C CA . THR A 1 92 ? -36.112 11.806 5.457 1.00 13.96 92 THR A CA 1
ATOM 1402 C C . THR A 1 92 ? -34.761 11.634 4.761 1.00 13.28 92 THR A C 1
ATOM 1403 O O . THR A 1 92 ? -33.700 11.625 5.391 1.00 12.68 92 THR A O 1
ATOM 1414 N N . ASN A 1 93 ? -34.812 11.487 3.438 1.00 16.16 93 ASN A N 1
ATOM 1415 C CA . ASN A 1 93 ? -33.600 11.403 2.618 1.00 15.45 93 ASN A CA 1
ATOM 1416 C C . ASN A 1 93 ? -32.600 10.385 3.171 1.00 12.16 93 ASN A C 1
ATOM 1417 O O . ASN A 1 93 ? -31.407 10.638 3.265 1.00 12.39 93 ASN A O 1
ATOM 1428 N N . PHE A 1 94 ? -33.108 9.213 3.534 1.00 12.18 94 PHE A N 1
ATOM 1429 C CA . PHE A 1 94 ? -32.251 8.107 3.945 1.00 11.19 94 PHE A CA 1
ATOM 1430 C C . PHE A 1 94 ? -31.194 7.854 2.875 1.00 10.21 94 PHE A C 1
ATOM 1431 O O . PHE A 1 94 ? -31.503 7.715 1.699 1.00 10.59 94 PHE A O 1
ATOM 1448 N N . SER A 1 95 ? -29.934 7.802 3.289 1.00 9.14 95 SER A N 1
ATOM 1449 C CA . SER A 1 95 ? -28.845 7.632 2.321 1.00 8.80 95 SER A CA 1
ATOM 1450 C C . SER A 1 95 ? -28.768 6.216 1.773 1.00 8.06 95 SER A C 1
ATOM 1451 O O . SER A 1 95 ? -28.201 6.016 0.692 1.00 8.54 95 SER A O 1
ATOM 1459 N N . GLY A 1 96 ? -29.344 5.241 2.457 1.00 9.78 96 GLY A N 1
ATOM 1460 C CA . GLY A 1 96 ? -28.892 3.883 2.277 1.00 10.28 96 GLY A CA 1
ATOM 1461 C C . GLY A 1 96 ? -27.722 3.599 3.189 1.00 9.12 96 GLY A C 1
ATOM 1462 O O . GLY A 1 96 ? -26.937 4.473 3.538 1.00 9.54 96 GLY A O 1
ATOM 1466 N N . TYR A 1 97 ? -27.617 2.342 3.594 1.00 8.43 97 TYR A N 1
ATOM 1467 C CA . TYR A 1 97 ? -26.572 1.980 4.537 1.00 8.40 97 TYR A CA 1
ATOM 1468 C C . TYR A 1 97 ? -25.201 2.039 3.878 1.00 7.80 97 TYR A C 1
ATOM 1469 O O . TYR A 1 97 ? -25.038 1.658 2.709 1.00 9.08 97 TYR A O 1
ATOM 1487 N N . TYR A 1 98 ? -24.214 2.500 4.616 1.00 8.31 98 TYR A N 1
ATOM 1488 C CA . TYR A 1 98 ? -22.842 2.324 4.187 1.00 7.90 98 TYR A CA 1
ATOM 1489 C C . TYR A 1 98 ? -22.539 0.834 4.159 1.00 9.38 98 TYR A C 1
ATOM 1490 O O . TYR A 1 98 ? -22.960 0.106 5.064 1.00 10.39 98 TYR A O 1
ATOM 1508 N N . PRO A 1 99 ? -21.774 0.335 3.182 1.00 9.06 99 PRO A N 1
ATOM 1509 C CA . PRO A 1 99 ? -21.050 1.075 2.142 1.00 9.14 99 PRO A CA 1
ATOM 1510 C C . PRO A 1 99 ? -21.794 1.146 0.815 1.00 8.63 99 PRO A C 1
ATOM 1511 O O . PRO A 1 99 ? -22.597 0.266 0.509 1.00 9.22 99 PRO A O 1
ATOM 1522 N N . TYR A 1 100 ? -21.519 2.191 0.038 1.00 9.26 100 TYR A N 1
ATOM 1523 C CA . TYR A 1 100 ? -22.015 2.225 -1.333 1.00 8.65 100 TYR A CA 1
ATOM 1524 C C . TYR A 1 100 ? -21.185 3.183 -2.159 1.00 8.97 100 TYR A C 1
ATOM 1525 O O . TYR A 1 100 ? -20.456 4.022 -1.629 1.00 9.67 100 TYR A O 1
ATOM 1543 N N . THR A 1 101 ? -21.297 3.022 -3.471 1.00 9.54 101 THR A N 1
ATOM 1544 C CA . THR A 1 101 ? -20.663 3.923 -4.423 1.00 9.40 101 THR A CA 1
ATOM 1545 C C . THR A 1 101 ? -21.675 4.230 -5.510 1.00 9.72 101 THR A C 1
ATOM 1546 O O . THR A 1 101 ? -22.288 3.316 -6.061 1.00 9.98 101 THR A O 1
ATOM 1557 N N . ARG A 1 102 ? -21.830 5.521 -5.819 1.00 8.85 102 ARG A N 1
ATOM 1558 C CA . ARG A 1 102 ? -22.745 5.967 -6.853 1.00 10.29 102 ARG A CA 1
ATOM 1559 C C . ARG A 1 102 ? -22.059 6.986 -7.741 1.00 9.35 102 ARG A C 1
ATOM 1560 O O . ARG A 1 102 ? -21.199 7.750 -7.293 1.00 9.78 102 ARG A O 1
ATOM 1581 N N . SER A 1 103 ? -22.461 6.999 -9.011 1.00 8.83 103 SER A N 1
ATOM 1582 C CA . SER A 1 103 ? -21.953 8.018 -9.913 1.00 10.52 103 SER A CA 1
ATOM 1583 C C . SER A 1 103 ? -22.599 9.365 -9.635 1.00 11.99 103 SER A C 1
ATOM 1584 O O . SER A 1 103 ? -23.763 9.460 -9.225 1.00 12.84 103 SER A O 1
ATOM 1592 N N . LEU A 1 104 ? -21.829 10.410 -9.870 1.00 9.68 104 LEU A N 1
ATOM 1593 C CA . LEU A 1 104 ? -22.272 11.787 -9.758 1.00 12.42 104 LEU A CA 1
ATOM 1594 C C . LEU A 1 104 ? -22.627 12.323 -11.142 1.00 12.71 104 LEU A C 1
ATOM 1595 O O . LEU A 1 104 ? -22.480 11.643 -12.163 1.00 17.69 104 LEU A O 1
ATOM 1611 N N . THR A 1 105 ? -23.125 13.551 -11.181 1.00 12.68 105 THR A N 1
ATOM 1612 C CA . THR A 1 105 ? -23.555 14.181 -12.416 1.00 9.94 105 THR A CA 1
ATOM 1613 C C . THR A 1 105 ? -22.565 15.276 -12.767 1.00 11.17 105 THR A C 1
ATOM 1614 O O . THR A 1 105 ? -22.291 16.140 -11.933 1.00 14.64 105 THR A O 1
ATOM 1625 N N . PRO A 1 106 ? -22.004 15.275 -13.967 1.00 14.24 106 PRO A N 1
ATOM 1626 C CA . PRO A 1 106 ? -21.050 16.321 -14.341 1.00 15.80 106 PRO A CA 1
ATOM 1627 C C . PRO A 1 106 ? -21.657 17.709 -14.250 1.00 13.88 106 PRO A C 1
ATOM 1628 O O . PRO A 1 106 ? -22.809 17.935 -14.626 1.00 16.81 106 PRO A O 1
ATOM 1639 N N . GLY A 1 107 ? -20.848 18.659 -13.800 1.00 13.36 107 GLY A N 1
ATOM 1640 C CA . GLY A 1 107 ? -21.246 20.047 -13.767 1.00 18.60 107 GLY A CA 1
ATOM 1641 C C . GLY A 1 107 ? -21.999 20.460 -12.525 1.00 15.38 107 GLY A C 1
ATOM 1642 O O . GLY A 1 107 ? -22.093 21.657 -12.241 1.00 19.66 107 GLY A O 1
ATOM 1646 N N . THR A 1 108 ? -22.538 19.510 -11.775 1.00 12.24 108 THR A N 1
ATOM 1647 C CA . THR A 1 108 ? -23.278 19.828 -10.569 1.00 13.99 108 THR A CA 1
ATOM 1648 C C . THR A 1 108 ? -22.291 20.153 -9.464 1.00 12.46 108 THR A C 1
ATOM 1649 O O . THR A 1 108 ? -21.351 19.390 -9.223 1.00 12.15 108 THR A O 1
ATOM 1660 N N . THR A 1 109 ? -22.502 21.291 -8.804 1.00 13.12 109 THR A N 1
ATOM 1661 C CA . THR A 1 109 ? -21.720 21.629 -7.620 1.00 10.72 109 THR A CA 1
ATOM 1662 C C . THR A 1 109 ? -22.359 20.972 -6.405 1.00 14.76 109 THR A C 1
ATOM 1663 O O . THR A 1 109 ? -23.509 21.268 -6.059 1.00 15.56 109 THR A O 1
ATOM 1674 N N . TYR A 1 110 ? -21.619 20.089 -5.764 1.00 10.32 110 TYR A N 1
ATOM 1675 C CA . TYR A 1 110 ? -22.130 19.355 -4.624 1.00 10.06 110 TYR A CA 1
ATOM 1676 C C . TYR A 1 110 ? -21.637 19.964 -3.324 1.00 12.11 110 TYR A C 1
ATOM 1677 O O . TYR A 1 110 ? -20.470 20.345 -3.196 1.00 11.80 110 TYR A O 1
ATOM 1695 N N . ASN A 1 111 ? -22.543 20.040 -2.372 1.00 13.07 111 ASN A N 1
ATOM 1696 C CA . ASN A 1 111 ? -22.209 20.403 -1.006 1.00 12.88 111 ASN A CA 1
ATOM 1697 C C . ASN A 1 111 ? -22.766 19.324 -0.104 1.00 15.84 111 ASN A C 1
ATOM 1698 O O . ASN A 1 111 ? -23.636 18.535 -0.489 1.00 15.59 111 ASN A O 1
ATOM 1709 N N . LEU A 1 112 ? -22.239 19.280 1.111 1.00 13.89 112 LEU A N 1
ATOM 1710 C CA . LEU A 1 112 ? -22.787 18.395 2.115 1.00 17.36 112 LEU A CA 1
ATOM 1711 C C . LEU A 1 112 ? -24.101 18.984 2.597 1.00 14.10 112 LEU A C 1
ATOM 1712 O O . LEU A 1 112 ? -24.190 20.180 2.869 1.00 17.85 112 LEU A O 1
ATOM 1728 N N . ALA A 1 113 ? -25.137 18.152 2.653 1.00 17.89 113 ALA A N 1
ATOM 1729 C CA . ALA A 1 113 ? -26.446 18.618 3.057 1.00 20.98 113 ALA A CA 1
ATOM 1730 C C . ALA A 1 113 ? -26.533 18.688 4.577 1.00 16.01 113 ALA A C 1
ATOM 1731 O O . ALA A 1 113 ? -25.956 17.852 5.284 1.00 18.97 113 ALA A O 1
ATOM 1738 N N . GLN A 1 114 ? -27.245 19.693 5.081 1.00 18.56 114 GLN A N 1
ATOM 1739 C CA . GLN A 1 114 ? -27.578 19.718 6.495 1.00 21.37 114 GLN A CA 1
ATOM 1740 C C . GLN A 1 114 ? -28.396 18.473 6.818 1.00 20.80 114 GLN A C 1
ATOM 1741 O O . GLN A 1 114 ? -29.308 18.097 6.084 1.00 21.93 114 GLN A O 1
ATOM 1755 N N . GLY A 1 115 ? -28.061 17.819 7.918 1.00 16.15 115 GLY A N 1
ATOM 1756 C CA . GLY A 1 115 ? -28.776 16.612 8.270 1.00 15.96 115 GLY A CA 1
ATOM 1757 C C . GLY A 1 115 ? -28.162 15.910 9.456 1.00 11.67 115 GLY A C 1
ATOM 1758 O O . GLY A 1 115 ? -27.690 16.563 10.387 1.00 14.27 115 GLY A O 1
ATOM 1762 N N . TYR A 1 116 ? -28.179 14.592 9.430 1.00 11.50 116 TYR A N 1
ATOM 1763 C CA . TYR A 1 116 ? -27.742 13.804 10.566 1.00 11.45 116 TYR A CA 1
ATOM 1764 C C . TYR A 1 116 ? -26.952 12.602 10.097 1.00 13.49 116 TYR A C 1
ATOM 1765 O O . TYR A 1 116 ? -27.341 11.908 9.157 1.00 11.17 116 TYR A O 1
ATOM 1783 N N . PHE A 1 117 ? -25.838 12.346 10.770 1.00 9.89 117 PHE A N 1
ATOM 1784 C CA . PHE A 1 117 ? -25.158 11.081 10.648 1.00 9.66 117 PHE A CA 1
ATOM 1785 C C . PHE A 1 117 ? -25.762 10.137 11.677 1.00 9.81 117 PHE A C 1
ATOM 1786 O O . PHE A 1 117 ? -26.070 10.548 12.797 1.00 10.38 117 PHE A O 1
ATOM 1803 N N . VAL A 1 118 ? -25.939 8.875 11.299 1.00 7.96 118 VAL A N 1
ATOM 1804 C CA . VAL A 1 118 ? -26.663 7.926 12.143 1.00 7.54 118 VAL A CA 1
ATOM 1805 C C . VAL A 1 118 ? -25.766 6.755 12.479 1.00 7.49 118 VAL A C 1
ATOM 1806 O O . VAL A 1 118 ? -25.162 6.132 11.601 1.00 8.63 118 VAL A O 1
ATOM 1819 N N . VAL A 1 119 ? -25.729 6.421 13.765 1.00 7.73 119 VAL A N 1
ATOM 1820 C CA . VAL A 1 119 ? -25.107 5.209 14.268 1.00 8.71 119 VAL A CA 1
ATOM 1821 C C . VAL A 1 119 ? -26.194 4.336 14.864 1.00 7.86 119 VAL A C 1
ATOM 1822 O O . VAL A 1 119 ? -26.925 4.782 15.760 1.00 10.04 119 VAL A O 1
ATOM 1835 N N . GLU A 1 120 ? -26.298 3.104 14.383 1.00 8.16 120 GLU A N 1
ATOM 1836 C CA . GLU A 1 120 ? -27.161 2.107 15.007 1.00 7.89 120 GLU A CA 1
ATOM 1837 C C . GLU A 1 120 ? -26.287 1.062 15.665 1.00 9.28 120 GLU A C 1
ATOM 1838 O O . GLU A 1 120 ? -25.364 0.527 15.035 1.00 9.15 120 GLU A O 1
ATOM 1850 N N . ILE A 1 121 ? -26.572 0.780 16.932 1.00 9.04 121 ILE A N 1
ATOM 1851 C CA . ILE A 1 121 ? -25.943 -0.285 17.700 1.00 9.28 121 ILE A CA 1
ATOM 1852 C C . ILE A 1 121 ? -26.972 -1.401 17.814 1.00 8.94 121 ILE A C 1
ATOM 1853 O O . ILE A 1 121 ? -28.086 -1.167 18.302 1.00 9.25 121 ILE A O 1
ATOM 1869 N N . VAL A 1 122 ? -26.609 -2.605 17.381 1.00 9.08 122 VAL A N 1
ATOM 1870 C CA . VAL A 1 122 ? -27.560 -3.691 17.168 1.00 8.36 122 VAL A CA 1
ATOM 1871 C C . VAL A 1 122 ? -27.108 -4.938 17.907 1.00 8.90 122 VAL A C 1
ATOM 1872 O O . VAL A 1 122 ? -25.926 -5.274 17.901 1.00 10.45 122 VAL A O 1
ATOM 1885 N N . LYS A 1 123 ? -28.052 -5.640 18.530 1.00 9.44 123 LYS A N 1
ATOM 1886 C CA . LYS A 1 123 ? -27.773 -6.951 19.096 1.00 9.34 123 LYS A CA 1
ATOM 1887 C C . LYS A 1 123 ? -27.710 -7.970 17.962 1.00 10.51 123 LYS A C 1
ATOM 1888 O O . LYS A 1 123 ? -28.714 -8.201 17.277 1.00 11.21 123 LYS A O 1
ATOM 1907 N N . THR A 1 124 ? -26.548 -8.588 17.764 1.00 8.96 124 THR A N 1
ATOM 1908 C CA . THR A 1 124 ? -26.351 -9.486 16.631 1.00 9.87 124 THR A CA 1
ATOM 1909 C C . THR A 1 124 ? -26.286 -10.949 17.014 1.00 10.49 124 THR A C 1
ATOM 1910 O O . THR A 1 124 ? -26.194 -11.798 16.117 1.00 11.66 124 THR A O 1
ATOM 1921 N N . ALA A 1 125 ? -26.324 -11.272 18.301 1.00 10.08 125 ALA A N 1
ATOM 1922 C CA . ALA A 1 125 ? -26.280 -12.663 18.722 1.00 12.41 125 ALA A CA 1
ATOM 1923 C C . ALA A 1 125 ? -26.894 -12.738 20.105 1.00 13.12 125 ALA A C 1
ATOM 1924 O O . ALA A 1 125 ? -26.961 -11.731 20.814 1.00 13.27 125 ALA A O 1
ATOM 1931 N N . ASP A 1 126 ? -27.331 -13.945 20.483 1.00 14.20 126 ASP A N 1
ATOM 1932 C CA . ASP A 1 126 ? -27.941 -14.142 21.789 1.00 14.97 126 ASP A CA 1
ATOM 1933 C C . ASP A 1 126 ? -26.980 -13.735 22.894 1.00 16.64 126 ASP A C 1
ATOM 1934 O O . ASP A 1 126 ? -27.371 -13.066 23.858 1.00 17.38 126 ASP A O 1
ATOM 1943 N N . GLN A 1 127 ? -25.718 -14.121 22.768 1.00 14.66 127 GLN A N 1
ATOM 1944 C CA . GLN A 1 127 ? -24.715 -13.813 23.776 1.00 18.59 127 GLN A CA 1
ATOM 1945 C C . GLN A 1 127 ? -24.013 -12.519 23.382 1.00 13.69 127 GLN A C 1
ATOM 1946 O O . GLN A 1 127 ? -23.457 -12.419 22.287 1.00 13.50 127 GLN A O 1
ATOM 1960 N N . THR A 1 128 ? -24.056 -11.532 24.269 1.00 12.08 128 THR A N 1
ATOM 1961 C CA . THR A 1 128 ? -23.486 -10.220 24.027 1.00 10.93 128 THR A CA 1
ATOM 1962 C C . THR A 1 128 ? -22.426 -9.906 25.079 1.00 10.87 128 THR A C 1
ATOM 1963 O O . THR A 1 128 ? -22.492 -10.366 26.223 1.00 13.38 128 THR A O 1
ATOM 1974 N N . GLY A 1 129 ? -21.446 -9.106 24.676 1.00 11.69 129 GLY A N 1
ATOM 1975 C CA . GLY A 1 129 ? -20.373 -8.706 25.555 1.00 15.59 129 GLY A CA 1
ATOM 1976 C C . GLY A 1 129 ? -20.620 -7.338 26.166 1.00 10.97 129 GLY A C 1
ATOM 1977 O O . GLY A 1 129 ? -21.656 -6.699 25.958 1.00 11.79 129 GLY A O 1
ATOM 1981 N N . SER A 1 130 ? -19.631 -6.885 26.927 1.00 11.09 130 SER A N 1
ATOM 1982 C CA . SER A 1 130 ? -19.618 -5.557 27.509 1.00 10.46 130 SER A CA 1
ATOM 1983 C C . SER A 1 130 ? -18.295 -4.891 27.158 1.00 10.63 130 SER A C 1
ATOM 1984 O O . SER A 1 130 ? -17.297 -5.563 26.888 1.00 11.94 130 SER A O 1
ATOM 1992 N N . GLY A 1 131 ? -18.284 -3.573 27.219 1.00 10.76 131 GLY A N 1
ATOM 1993 C CA . GLY A 1 131 ? -17.042 -2.845 27.125 1.00 12.15 131 GLY A CA 1
ATOM 1994 C C . GLY A 1 131 ? -17.140 -1.699 26.138 1.00 10.96 131 GLY A C 1
ATOM 1995 O O . GLY A 1 131 ? -18.227 -1.189 25.835 1.00 13.75 131 GLY A O 1
ATOM 1999 N N . THR A 1 132 ? -15.981 -1.312 25.637 1.00 11.20 132 THR A N 1
ATOM 2000 C CA . THR A 1 132 ? -15.776 -0.053 24.932 1.00 11.05 132 THR A CA 1
ATOM 2001 C C . THR A 1 132 ? -15.547 -0.350 23.459 1.00 13.10 132 THR A C 1
ATOM 2002 O O . THR A 1 132 ? -14.653 -1.127 23.111 1.00 10.38 132 THR A O 1
ATOM 2013 N N . LEU A 1 133 ? -16.354 0.256 22.599 1.00 11.42 133 LEU A N 1
ATOM 2014 C CA . LEU A 1 133 ? -16.137 0.080 21.168 1.00 11.75 133 LEU A CA 1
ATOM 2015 C C . LEU A 1 133 ? -14.770 0.629 20.794 1.00 10.77 133 LEU A C 1
ATOM 2016 O O . LEU A 1 133 ? -14.352 1.683 21.275 1.00 10.24 133 LEU A O 1
ATOM 2032 N N . VAL A 1 134 ? -14.065 -0.087 19.922 1.00 11.46 134 VAL A N 1
ATOM 2033 C CA . VAL A 1 134 ? -12.684 0.293 19.614 1.00 10.85 134 VAL A CA 1
ATOM 2034 C C . VAL A 1 134 ? -12.666 1.672 18.974 1.00 10.17 134 VAL A C 1
ATOM 2035 O O . VAL A 1 134 ? -13.487 1.957 18.077 1.00 10.35 134 VAL A O 1
ATOM 2048 N N . PRO A 1 135 ? -11.797 2.579 19.408 1.00 10.87 135 PRO A N 1
ATOM 2049 C CA . PRO A 1 135 ? -11.801 3.926 18.842 1.00 12.05 135 PRO A CA 1
ATOM 2050 C C . PRO A 1 135 ? -11.106 3.980 17.495 1.00 12.92 135 PRO A C 1
ATOM 2051 O O . PRO A 1 135 ? -10.318 3.106 17.130 1.00 14.11 135 PRO A O 1
ATOM 2062 N N . GLY A 1 136 ? -11.410 5.048 16.769 1.00 11.32 136 GLY A N 1
ATOM 2063 C CA . GLY A 1 136 ? -10.765 5.317 15.510 1.00 12.42 136 GLY A CA 1
ATOM 2064 C C . GLY A 1 136 ? -11.771 5.664 14.443 1.00 10.67 136 GLY A C 1
ATOM 2065 O O . GLY A 1 136 ? -12.960 5.868 14.704 1.00 10.23 136 GLY A O 1
ATOM 2069 N N . LEU A 1 137 ? -11.276 5.732 13.220 1.00 10.15 137 LEU A N 1
ATOM 2070 C CA . LEU A 1 137 ? -12.121 6.121 12.101 1.00 11.47 137 LEU A CA 1
ATOM 2071 C C . LEU A 1 137 ? -13.050 4.979 11.722 1.00 7.95 137 LEU A C 1
ATOM 2072 O O . LEU A 1 137 ? -12.617 3.829 11.587 1.00 11.37 137 LEU A O 1
ATOM 2088 N N . TYR A 1 138 ? -14.342 5.290 11.551 1.00 8.01 138 TYR A N 1
ATOM 2089 C CA . TYR A 1 138 ? -15.325 4.296 11.162 1.00 8.64 138 TYR A CA 1
ATOM 2090 C C . TYR A 1 138 ? -15.905 4.504 9.770 1.00 6.58 138 TYR A C 1
ATOM 2091 O O . TYR A 1 138 ? -16.396 3.535 9.180 1.00 8.99 138 TYR A O 1
ATOM 2109 N N . SER A 1 139 ? -15.902 5.731 9.244 1.00 8.72 139 SER A N 1
ATOM 2110 C CA . SER A 1 139 ? -16.428 5.912 7.902 1.00 8.32 139 SER A CA 1
ATOM 2111 C C . SER A 1 139 ? -15.812 7.137 7.256 1.00 9.90 139 SER A C 1
ATOM 2112 O O . SER A 1 139 ? -15.368 8.072 7.929 1.00 8.71 139 SER A O 1
ATOM 2120 N N . ARG A 1 140 ? -15.783 7.110 5.925 1.00 9.18 140 ARG A N 1
ATOM 2121 C CA . ARG A 1 140 ? -15.431 8.278 5.135 1.00 7.87 140 ARG A CA 1
ATOM 2122 C C . ARG A 1 140 ? -16.317 8.312 3.904 1.00 9.69 140 ARG A C 1
ATOM 2123 O O . ARG A 1 140 ? -16.660 7.282 3.335 1.00 10.29 140 ARG A O 1
ATOM 2144 N N . TYR A 1 141 ? -16.660 9.533 3.487 1.00 8.66 141 TYR A N 1
ATOM 2145 C CA . TYR A 1 141 ? -17.605 9.804 2.400 1.00 7.97 141 TYR A CA 1
ATOM 2146 C C . TYR A 1 141 ? -16.876 10.767 1.480 1.00 8.76 141 TYR A C 1
ATOM 2147 O O . TYR A 1 141 ? -16.642 11.931 1.841 1.00 9.24 141 TYR A O 1
ATOM 2165 N N . TYR A 1 142 ? -16.479 10.264 0.313 1.00 8.32 142 TYR A N 1
ATOM 2166 C CA . TYR A 1 142 ? -15.476 10.954 -0.486 1.00 9.93 142 TYR A CA 1
ATOM 2167 C C . TYR A 1 142 ? -15.707 10.681 -1.960 1.00 8.84 142 TYR A C 1
ATOM 2168 O O . TYR A 1 142 ? -16.329 9.684 -2.346 1.00 9.12 142 TYR A O 1
ATOM 2186 N N . VAL A 1 143 ? -15.159 11.558 -2.794 1.00 9.32 143 VAL A N 1
ATOM 2187 C CA . VAL A 1 143 ? -15.254 11.379 -4.235 1.00 9.27 143 VAL A CA 1
ATOM 2188 C C . VAL A 1 143 ? -13.951 10.824 -4.774 1.00 8.79 143 VAL A C 1
ATOM 2189 O O . VAL A 1 143 ? -12.875 10.950 -4.159 1.00 9.42 143 VAL A O 1
ATOM 2202 N N . ASN A 1 144 ? -14.037 10.184 -5.946 1.00 9.62 144 ASN A N 1
ATOM 2203 C CA . ASN A 1 144 ? -12.866 9.546 -6.540 1.00 9.35 144 ASN A CA 1
ATOM 2204 C C . ASN A 1 144 ? -11.752 10.562 -6.746 1.00 11.13 144 ASN A C 1
ATOM 2205 O O . ASN A 1 144 ? -11.998 11.713 -7.120 1.00 11.49 144 ASN A O 1
ATOM 2216 N N . GLY A 1 145 ? -10.527 10.120 -6.502 1.00 12.18 145 GLY A N 1
ATOM 2217 C CA . GLY A 1 145 ? -9.383 10.976 -6.602 1.00 12.00 145 GLY A CA 1
ATOM 2218 C C . GLY A 1 145 ? -9.144 11.817 -5.382 1.00 12.30 145 GLY A C 1
ATOM 2219 O O . GLY A 1 145 ? -8.120 12.501 -5.314 1.00 13.77 145 GLY A O 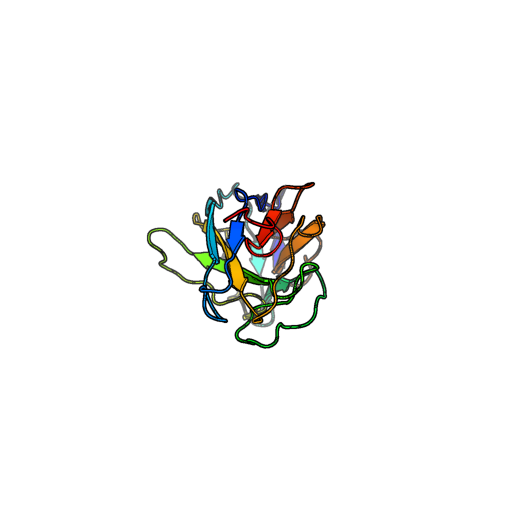1
ATOM 2223 N N . HIS A 1 146 ? -10.055 11.780 -4.407 1.00 11.53 146 HIS A N 1
ATOM 2224 C CA . HIS A 1 146 ? -9.970 12.636 -3.234 1.00 10.74 146 HIS A CA 1
ATOM 2225 C C . HIS A 1 146 ? -10.369 11.872 -1.987 1.00 11.45 146 HIS A C 1
ATOM 2226 O O . HIS A 1 146 ? -10.990 12.421 -1.073 1.00 10.34 146 HIS A O 1
ATOM 2241 N N . MET A 1 147 ? -9.985 10.603 -1.905 1.00 10.38 147 MET A N 1
ATOM 2242 C CA . MET A 1 147 ? -10.225 9.864 -0.675 1.00 8.83 147 MET A CA 1
ATOM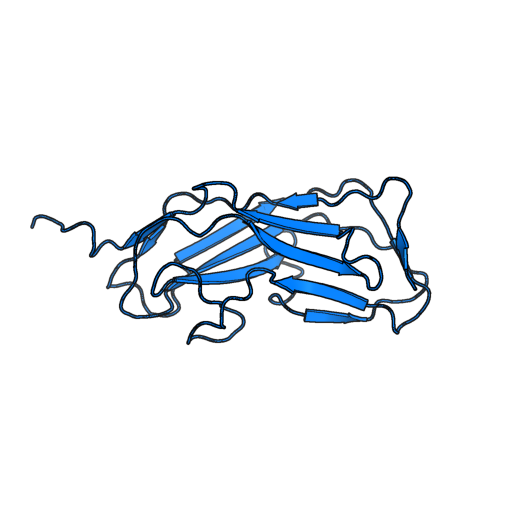 2243 C C . MET A 1 147 ? -9.489 10.502 0.499 1.00 9.77 147 MET A C 1
ATOM 2244 O O . MET A 1 147 ? -9.923 10.344 1.647 1.00 12.26 147 MET A O 1
ATOM 2258 N N . ASP A 1 148 ? -8.419 11.240 0.226 1.00 11.60 148 ASP A N 1
ATOM 2259 C CA . ASP A 1 148 ? -7.635 11.898 1.261 1.00 12.08 148 ASP A CA 1
ATOM 2260 C C . ASP A 1 148 ? -8.296 13.175 1.763 1.00 11.41 148 ASP A C 1
ATOM 2261 O O . ASP A 1 148 ? -7.810 13.745 2.752 1.00 12.90 148 ASP A O 1
ATOM 2270 N N . ARG A 1 149 ? -9.382 13.616 1.133 1.00 10.38 149 ARG A N 1
ATOM 2271 C CA . ARG A 1 149 ? -10.132 14.796 1.587 1.00 10.26 149 ARG A CA 1
ATOM 2272 C C . ARG A 1 149 ? -11.625 14.518 1.506 1.00 9.39 149 ARG A C 1
ATOM 2273 O O . ARG A 1 149 ? -12.333 15.058 0.652 1.00 9.49 149 ARG A O 1
ATOM 2294 N N . PRO A 1 150 ? -12.142 13.678 2.397 1.00 8.89 150 PRO A N 1
ATOM 2295 C CA . PRO A 1 150 ? -13.565 13.351 2.353 1.00 9.28 150 PRO A CA 1
ATOM 2296 C C . PRO A 1 150 ? -14.434 14.562 2.687 1.00 7.80 150 PRO A C 1
ATOM 2297 O O . PRO A 1 150 ? -14.027 15.475 3.404 1.00 8.98 150 PRO A O 1
ATOM 2308 N N . PHE A 1 151 ? -15.672 14.520 2.186 1.00 9.74 151 PHE A N 1
ATOM 2309 C CA . PHE A 1 151 ? -16.690 15.423 2.694 1.00 8.65 151 PHE A CA 1
ATOM 2310 C C . PHE A 1 151 ? -16.892 15.219 4.193 1.00 11.33 151 PHE A C 1
ATOM 2311 O O . PHE A 1 151 ? -17.061 16.180 4.949 1.00 9.39 151 PHE A O 1
ATOM 2328 N N . LEU A 1 152 ? -16.931 13.959 4.632 1.00 9.51 152 LEU A N 1
ATOM 2329 C CA . LEU A 1 152 ? -17.469 13.622 5.939 1.00 7.84 152 LEU A CA 1
ATOM 2330 C C . LEU A 1 152 ? -16.819 12.350 6.433 1.00 8.70 152 LEU A C 1
ATOM 2331 O O . LEU A 1 152 ? -16.819 11.338 5.737 1.00 9.02 152 LEU A O 1
ATOM 2347 N N . THR A 1 153 ? -16.292 12.400 7.654 1.00 8.44 153 THR A N 1
ATOM 2348 C CA . THR A 1 153 ? -15.819 11.218 8.354 1.00 7.78 153 THR A CA 1
ATOM 2349 C C . THR A 1 153 ? -16.622 11.054 9.638 1.00 9.67 153 THR A C 1
ATOM 2350 O O . THR A 1 153 ? -17.262 11.991 10.118 1.00 10.88 153 THR A O 1
ATOM 2361 N N . SER A 1 154 ? -16.582 9.849 10.184 1.00 8.77 154 SER A N 1
ATOM 2362 C CA . SER A 1 154 ? -17.129 9.607 11.515 1.00 9.38 154 SER A CA 1
ATOM 2363 C C . SER A 1 154 ? -16.102 8.818 12.292 1.00 9.76 154 SER A C 1
ATOM 2364 O O . SER A 1 154 ? -15.491 7.900 11.753 1.00 9.38 154 SER A O 1
ATOM 2372 N N . THR A 1 155 ? -15.901 9.205 13.548 1.00 8.91 155 THR A N 1
ATOM 2373 C CA . THR A 1 155 ? -14.798 8.697 14.340 1.00 10.65 155 THR A CA 1
ATOM 2374 C C . THR A 1 155 ? -15.273 8.476 15.763 1.00 10.55 155 THR A C 1
ATOM 2375 O O . THR A 1 155 ? -16.052 9.272 16.290 1.00 10.28 155 THR A O 1
ATOM 2386 N N . VAL A 1 156 ? -14.816 7.389 16.373 1.00 9.40 156 VAL A N 1
ATOM 2387 C CA . VAL A 1 156 ? -14.994 7.150 17.794 1.00 9.63 156 VAL A CA 1
ATOM 2388 C C . VAL A 1 156 ? -13.733 7.633 18.499 1.00 10.00 156 VAL A C 1
ATOM 2389 O O . VAL A 1 156 ? -12.626 7.167 18.199 1.00 11.58 156 VAL A O 1
ATOM 2402 N N . TYR A 1 157 ? -13.898 8.519 19.461 1.00 11.00 157 TYR A N 1
ATOM 2403 C CA . TYR A 1 157 ? -12.783 9.044 20.243 1.00 12.97 157 TYR A CA 1
ATOM 2404 C C . TYR A 1 157 ? -12.816 8.424 21.631 1.00 13.55 157 TYR A C 1
ATOM 2405 O O . TYR A 1 157 ? -13.831 8.505 22.325 1.00 14.09 157 TYR A O 1
ATOM 2423 N N . GLY A 1 158 ? -11.716 7.787 22.019 1.00 14.17 158 GLY A N 1
ATOM 2424 C CA . GLY A 1 158 ? -11.625 7.257 23.368 1.00 14.23 158 GLY A CA 1
ATOM 2425 C C . GLY A 1 158 ? -12.749 6.290 23.675 1.00 12.98 158 GLY A C 1
ATOM 2426 O O . GLY A 1 158 ? -13.156 5.480 22.842 1.00 14.77 158 GLY A O 1
ATOM 2430 N N A ASN A 1 159 ? -13.270 6.375 24.894 0.50 13.00 159 ASN A N 1
ATOM 2431 N N B ASN A 1 159 ? -13.270 6.386 24.895 0.50 13.10 159 ASN A N 1
ATOM 2432 C CA A ASN A 1 159 ? -14.310 5.469 25.381 0.50 13.25 159 ASN A CA 1
ATOM 2433 C CA B ASN A 1 159 ? -14.307 5.494 25.413 0.50 13.15 159 ASN A CA 1
ATOM 2434 C C A ASN A 1 159 ? -15.706 6.000 25.119 0.50 13.68 159 ASN A C 1
ATOM 2435 C C B ASN A 1 159 ? -15.708 6.005 25.124 0.50 13.61 159 ASN A C 1
ATOM 2436 O O A ASN A 1 159 ? -16.595 5.887 25.963 0.50 15.90 159 ASN A O 1
ATOM 2437 O O B ASN A 1 159 ? -16.607 5.877 25.956 0.50 15.83 159 ASN A O 1
ATOM 2458 N N . ALA A 1 160 ? -15.937 6.574 23.939 1.00 13.21 160 ALA A N 1
ATOM 2459 C CA . ALA A 1 160 ? -17.192 7.282 23.684 1.00 13.82 160 ALA A CA 1
ATOM 2460 C C . ALA A 1 160 ? -18.411 6.385 23.521 1.00 12.18 160 ALA A C 1
ATOM 2461 O O . ALA A 1 160 ? -19.534 6.892 23.634 1.00 12.94 160 ALA A O 1
ATOM 2468 N N . ILE A 1 161 ? -18.246 5.103 23.182 1.00 10.95 161 ILE A N 1
ATOM 2469 C CA . ILE A 1 161 ? -19.375 4.185 23.048 1.00 10.29 161 ILE A CA 1
ATOM 2470 C C . ILE A 1 161 ? -19.091 2.975 23.922 1.00 12.98 161 ILE A C 1
ATOM 2471 O O . ILE A 1 161 ? -18.135 2.234 23.667 1.00 13.55 161 ILE A O 1
ATOM 2487 N N . THR A 1 162 ? -19.915 2.768 24.943 1.00 12.31 162 THR A N 1
ATOM 2488 C CA . THR A 1 162 ? -19.757 1.634 25.837 1.00 12.82 162 THR A CA 1
ATOM 2489 C C . THR A 1 162 ? -21.034 0.812 25.863 1.00 11.41 162 THR A C 1
ATOM 2490 O O . THR A 1 162 ? -22.134 1.336 25.687 1.00 11.72 162 THR A O 1
ATOM 2501 N N . ILE A 1 163 ? -20.851 -0.492 26.024 1.00 10.69 163 ILE A N 1
ATOM 2502 C CA . ILE A 1 163 ? -21.920 -1.477 26.023 1.00 10.85 163 ILE A CA 1
ATOM 2503 C C . ILE A 1 163 ? -21.920 -2.151 27.381 1.00 11.09 163 ILE A C 1
ATOM 2504 O O . ILE A 1 163 ? -20.860 -2.534 27.887 1.00 11.85 163 ILE A O 1
ATOM 2520 N N . ALA A 1 164 ? -23.105 -2.328 27.960 1.00 10.95 164 ALA A N 1
ATOM 2521 C CA . ALA A 1 164 ? 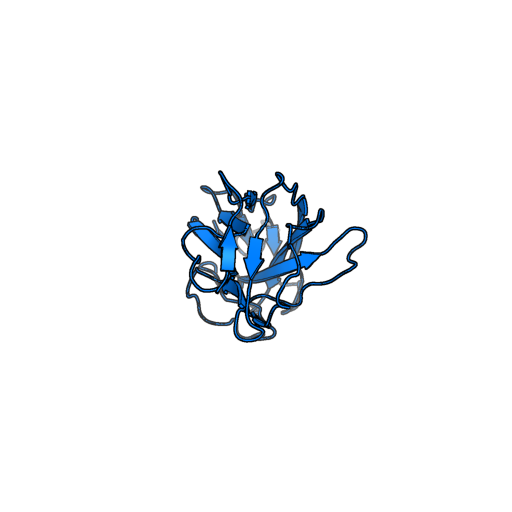-23.258 -3.046 29.211 1.00 11.94 164 ALA A CA 1
ATOM 2522 C C . ALA A 1 164 ? -24.265 -4.165 29.001 1.00 11.24 164 ALA A C 1
ATOM 2523 O O . ALA A 1 164 ? -25.467 -3.914 28.918 1.00 12.85 164 ALA A O 1
ATOM 2530 N N . SER A 1 165 ? -23.790 -5.395 28.943 1.00 11.57 165 SER A N 1
ATOM 2531 C CA . SER A 1 165 ? -24.693 -6.541 28.920 1.00 10.81 165 SER A CA 1
ATOM 2532 C C . SER A 1 165 ? -25.155 -6.808 30.342 1.00 12.39 165 SER A C 1
ATOM 2533 O O . SER A 1 165 ? -24.337 -7.074 31.230 1.00 12.29 165 SER A O 1
ATOM 2541 N N . SER A 1 166 ? -26.467 -6.748 30.554 1.00 12.46 166 SER A N 1
ATOM 2542 C CA . SER A 1 166 ? -27.003 -6.876 31.896 1.00 13.17 166 SER A CA 1
ATOM 2543 C C . SER A 1 166 ? -26.659 -8.222 32.508 1.00 12.21 166 SER A C 1
ATOM 2544 O O . SER A 1 166 ? -26.570 -8.338 33.721 1.00 14.31 166 SER A O 1
ATOM 2552 N N A SER A 1 167 ? -26.451 -9.256 31.686 0.41 12.97 167 SER A N 1
ATOM 2553 N N B SER A 1 167 ? -26.458 -9.255 31.681 0.27 13.31 167 SER A N 1
ATOM 2554 N N C SER A 1 167 ? -26.456 -9.251 31.677 0.32 13.15 167 SER A N 1
ATOM 2555 C CA A SER A 1 167 ? -26.032 -10.540 32.242 0.41 14.84 167 SER A CA 1
ATOM 2556 C CA B SER A 1 167 ? -26.025 -10.542 32.217 0.27 15.19 167 SER A CA 1
ATOM 2557 C CA C SER A 1 167 ? -26.023 -10.544 32.198 0.32 15.12 167 SER A CA 1
ATOM 2558 C C A SER A 1 167 ? -24.694 -10.407 32.963 0.41 15.99 167 SER A C 1
ATOM 2559 C C B SER A 1 167 ? -24.701 -10.403 32.958 0.27 16.37 167 SER A C 1
ATOM 2560 C C C SER A 1 167 ? -24.699 -10.414 32.943 0.32 16.27 167 SER A C 1
ATOM 2561 O O A SER A 1 167 ? -24.464 -11.054 33.992 0.41 18.91 167 SER A O 1
ATOM 2562 O O B SER A 1 167 ? -24.487 -11.043 33.994 0.27 18.71 167 SER A O 1
ATOM 2563 O O C SER A 1 167 ? -24.483 -11.073 33.966 0.32 19.06 167 SER A O 1
ATOM 2585 N N . HIS A 1 168 ? -23.799 -9.563 32.446 1.00 16.61 168 HIS A N 1
ATOM 2586 C CA . HIS A 1 168 ? -22.512 -9.369 33.095 1.00 16.08 168 HIS A CA 1
ATOM 2587 C C . HIS A 1 168 ? -22.614 -8.613 34.414 1.00 22.23 168 HIS A C 1
ATOM 2588 O O . HIS A 1 168 ? -21.636 -8.577 35.179 1.00 18.56 168 HIS A O 1
ATOM 2602 N N . HIS A 1 169 ? -23.750 -7.974 34.685 1.00 16.86 169 HIS A N 1
ATOM 2603 C CA . HIS A 1 169 ? -23.901 -7.215 35.920 1.00 18.62 169 HIS A CA 1
ATOM 2604 C C . HIS A 1 169 ? -23.985 -8.117 37.140 1.00 17.27 169 HIS A C 1
ATOM 2605 O O . HIS A 1 169 ? -23.757 -7.652 38.273 1.00 15.98 169 HIS A O 1
ATOM 2619 N N . HIS A 1 170 ? -24.286 -9.403 36.954 1.00 18.82 170 HIS A N 1
ATOM 2620 C CA . HIS A 1 170 ? -24.336 -10.357 38.070 1.00 14.46 170 HIS A CA 1
ATOM 2621 C C . HIS A 1 170 ? -25.301 -9.885 39.161 1.00 17.50 170 HIS A C 1
ATOM 2622 O O . HIS A 1 170 ? -24.983 -9.821 40.348 1.00 21.95 170 HIS A O 1
ATOM 2636 N N . HIS A 1 171 ? -26.503 -9.550 38.703 1.00 17.36 171 HIS A N 1
ATOM 2637 C CA . HIS A 1 171 ? -27.596 -9.078 39.542 1.00 16.45 171 HIS A CA 1
ATOM 2638 C C . HIS A 1 171 ? -27.842 -9.986 40.741 1.00 19.24 171 HIS A C 1
ATOM 2639 O O . HIS A 1 171 ? -28.009 -11.201 40.607 1.00 17.87 171 HIS A O 1
ATOM 2653 N N . HIS A 1 172 ? -27.852 -9.383 41.936 1.00 16.15 172 HIS A N 1
ATOM 2654 C CA . HIS A 1 172 ? -28.159 -10.102 43.163 1.00 19.00 172 HIS A CA 1
ATOM 2655 C C . HIS A 1 172 ? -29.671 -10.144 43.336 1.00 19.96 172 HIS A C 1
ATOM 2656 O O . HIS A 1 172 ? -30.295 -9.106 43.574 1.00 19.56 172 HIS A O 1
ATOM 2670 N N A HIS A 1 173 ? -30.246 -11.341 43.261 0.49 18.61 173 HIS A N 1
ATOM 2671 N N B HIS A 1 173 ? -30.260 -11.331 43.224 0.51 18.25 173 HIS A N 1
ATOM 2672 C CA A HIS A 1 173 ? -31.684 -11.524 43.419 0.49 17.62 173 HIS A CA 1
ATOM 2673 C CA B HIS A 1 173 ? -31.705 -11.490 43.382 0.51 17.60 173 HIS A CA 1
ATOM 2674 C C A HIS A 1 173 ? -32.167 -11.361 44.855 0.49 18.47 173 HIS A C 1
ATOM 2675 C C B HIS A 1 173 ? -32.123 -11.404 44.847 0.51 18.46 173 HIS A C 1
ATOM 2676 O O A HIS A 1 173 ? -33.265 -10.876 45.072 0.49 18.75 173 HIS A O 1
ATOM 2677 O O B HIS A 1 173 ? -31.366 -11.807 45.722 0.51 18.90 173 HIS A O 1
#

Foldseek 3Di:
DKDKDDPQAADEAADFDPAFEDELPADAFDQSDKDKTKDDWDPIKMFDADQPKKKWKAWDPPAAQFPVDLQFGDFPKPQKTKWKWWAAPPRHPTPGTDTDMGGDDHPDIDTDDTTIIIITIGRHDSDTGWFATDWFWTIFIDMPPPSVRGNYTYTHDDRRYIYHYVVVVVDDD

Solvent-accessible surface area: 8724 Å² total; per-residue (Å²): 152,1,45,34,36,121,59,11,73,45,22,62,9,58,0,45,17,54,155,10,54,1,127,101,96,19,85,64,33,85,69,29,95,81,2,64,27,76,4,91,50,76,59,13,38,5,123,2,92,38,146,88,4,30,12,22,0,17,45,28,48,143,75,96,91,6,113,54,18,101,27,10,50,31,15,58,10,87,13,2,0,9,18,3,11,33,16,21,112,137,58,64,124,108,29,22,56,1,66,45,82,160,68,16,60,43,53,55,75,51,92,14,72,110,5,53,0,0,0,12,0,0,3,8,37,124,154,15,6,46,29,56,0,50,69,26,55,8,1,62,25,34,2,52,74,38,100,123,102,11,6,0,16,0,15,1,121,48,110,23,0,33,4,4,1,29,73,86,91,139,131,174,204

InterPro domains:
  IPR000259 Fimbrial-type adhesion domain [PF00419] (185-338)
  IPR008966 Adhesion domain superfamily [SSF49401] (190-338)
  IPR036937 Fimbrial-type adhesion domain superfamily [G3DSA:2.60.40.1090] (191-337)
  IPR050263 Bacterial Fimbrial Adherence [PTHR33420] (185-338)
  IPR054160 MrkD-like, receptor binding domain [PF22003] (36-182)

Organism: Acinetobacter baumannii (strain ACICU) (NCBI:txid405416)

B-factor: mean 14.8, std 5.67, range [6.58, 54.01]

Sequence (173 aa):
YCTLSSGFTTVDISSMAVGRVVVRPSDPVGKILRKATFPINPNGSTLRCTSYSDTITAALTQNNYPLSPLGNSIYSTNIPGIGIRLYREAENATNFSGYYPYTRSLTPGTTYNLAQGYFVVEIVKTADQTGSGTLVPGLYSRYYVNGHMDRPFLTSTVYGNNAITIASSSSSHHHHHHH

Radius of gyration: 17.72 Å; Cα contacts (8 Å, |Δi|>4): 455; chains: 1; bounding box: 30×40×59 Å

Nearest PDB structures (foldseek):
  8dez-assembly1_A  TM=1.006E+00  e=2.945E-35  Acinetobacter baumannii ACICU
  8dka-assembly1_A  TM=9.676E-01  e=4.827E-29  Acinetobacter baumannii
  8df0-assembly1_A  TM=9.836E-01  e=4.974E-25  Acinetobacter baumannii
  3u4k-assembly1_A  TM=7.906E-01  e=5.163E-13  Klebsiella pneumoniae
  5cyl-assembly3_C  TM=4.575E-01  e=4.933E-05  Pseudomonas aeruginosa

Secondary structure (DSSP, 8-state):
-EEE-TT---EEEE--EEEEEE-TTSPTT-EEEEEEEEE---S-EEEES-TT-EEEEEE-S-PPBPTT-TT-EE-SSTTEEEEEEEE-GGG-S---SSPEEEE--TTPEEEPPSEEEEEEEEE-SSS---EEPPPEEEEEEEETT-TTS-SEEEEE-TT-EEEEEGGGG----